Protein AF-A0AAU2LF72-F1 (afdb_monomer_lite)

Foldseek 3Di:
DPPVVVVVVVVVVCVVDPDDDPDDDDDPDPDQPDDPVVLLVLLLCQLLQAEWLVQVCVVVVHDSLSSVVSNVVVVVVCVVVVNRNHHDLAHDHHPVVVVCCVPVVDGDPLSVLLLLLCFCLQLVDDNVVLVVVLVVCQVVLVVVVVVVVCVVVVDDDDPSPDPGPPPDPAHSSRLSSLLSNVLLQQEALVQVCVLNVPADSVSNVVSNVSVVVVCVVVVNRDHHDPHHDYHNVRSSVVSVVVVPDDDD

Sequence (248 aa):
MAPLQAARAQERHSEQRGGRARRATGNQRAKPLFDDATRVMLTLLYQRQVCSMKLLGDMLEVTPNCIGHLVAETRRVLEDHGHQPGHAPSRFTTADALMAFLDTAETPTRTRIMESLSHPRLTGMSRAELDALARRLAPRQVAQVERASYQRRGADRQPGSRSGVFPQKLGDRERVVVAILYLRRLCTLDILADVLGNVSRSSIGNVVREIRPLLAEGRLLPPPATTRYRTATELLAAANEGTDTPTS

Radius of gyration: 22.43 Å; chains: 1; bounding box: 52×44×68 Å

Secondary structure (DSSP, 8-state):
--HHHHHHHHHHHHHSS-SS-----S-S-PPPSS-HHHHHHHHHHHHTTSB-HHHHHHHHTS-HHHHHHHHHHHHHHHHHTT------S--BSSHHHHHHHHHH----HHHHHHHHHT-HHHHSS-HHHHHHHHHHHHHHHHHHHHHHHHHHHSSPPPTTS---S---SS-HHHHHHHHHHHHTTSS-HHHHHHHHSSS-HHHHHHHHHHHHHHHHHTT-PPPPPS----SHHHHHHHHHTTS-----

Structure (mmCIF, N/CA/C/O backbone):
data_AF-A0AAU2LF72-F1
#
_entry.id   AF-A0AAU2LF72-F1
#
loop_
_atom_site.group_PDB
_atom_site.id
_atom_site.type_symbol
_atom_site.label_atom_id
_atom_site.label_alt_id
_atom_site.label_comp_id
_atom_site.label_asym_id
_atom_site.label_entity_id
_atom_site.label_seq_id
_atom_site.pdbx_PDB_ins_code
_atom_site.Cartn_x
_atom_site.Cartn_y
_atom_site.Cartn_z
_atom_site.occupancy
_atom_site.B_iso_or_equiv
_atom_site.auth_seq_id
_atom_site.auth_comp_id
_atom_site.auth_asym_id
_atom_site.auth_atom_id
_atom_site.pdbx_PDB_model_num
ATOM 1 N N . MET A 1 1 ? 9.726 -18.103 -38.674 1.00 46.78 1 MET A N 1
ATOM 2 C CA . MET A 1 1 ? 9.111 -16.939 -37.986 1.00 46.78 1 MET A CA 1
ATOM 3 C C . MET A 1 1 ? 10.107 -15.825 -37.622 1.00 46.78 1 MET A C 1
ATOM 5 O O . MET A 1 1 ? 9.674 -14.695 -37.456 1.00 46.78 1 MET A O 1
ATOM 9 N N . ALA A 1 2 ? 11.423 -16.085 -37.601 1.00 45.38 2 ALA A N 1
ATOM 10 C CA . ALA A 1 2 ? 12.474 -15.086 -37.349 1.00 45.38 2 ALA A CA 1
ATOM 11 C C . ALA A 1 2 ? 12.716 -13.988 -38.431 1.00 45.38 2 ALA A C 1
ATOM 13 O O . ALA A 1 2 ? 13.060 -12.871 -38.049 1.00 45.38 2 ALA A O 1
ATOM 14 N N . PRO A 1 3 ? 12.533 -14.204 -39.755 1.00 46.50 3 PRO A N 1
ATOM 15 C CA . PRO A 1 3 ? 12.944 -13.192 -40.744 1.00 46.50 3 PRO A CA 1
ATOM 16 C C . PRO A 1 3 ? 11.958 -12.016 -40.889 1.00 46.50 3 PRO A C 1
ATOM 18 O O . PRO A 1 3 ? 12.358 -10.905 -41.228 1.00 46.50 3 PRO A O 1
ATOM 21 N N . LEU A 1 4 ? 10.678 -12.223 -40.561 1.00 45.22 4 LEU A N 1
ATOM 22 C CA . LEU A 1 4 ? 9.627 -11.196 -40.653 1.00 45.22 4 LEU A CA 1
ATOM 23 C C . LEU A 1 4 ? 9.699 -10.148 -39.526 1.00 45.22 4 LEU A C 1
ATOM 25 O O . LEU A 1 4 ? 9.241 -9.019 -39.696 1.00 45.22 4 LEU A O 1
ATOM 29 N N . GLN A 1 5 ? 10.297 -10.504 -38.385 1.00 49.09 5 GLN A N 1
ATOM 30 C CA . GLN A 1 5 ? 10.490 -9.603 -37.244 1.00 49.09 5 GLN A CA 1
ATOM 31 C C . GLN A 1 5 ? 11.648 -8.619 -37.477 1.00 49.09 5 GLN A C 1
ATOM 33 O O . GLN A 1 5 ? 11.547 -7.456 -37.089 1.00 49.09 5 GLN A O 1
ATOM 38 N N . ALA A 1 6 ? 12.704 -9.050 -38.176 1.00 50.97 6 ALA A N 1
ATOM 39 C CA . ALA A 1 6 ? 13.842 -8.199 -38.523 1.00 50.97 6 ALA A CA 1
ATOM 40 C C . ALA A 1 6 ? 13.479 -7.137 -39.579 1.00 50.97 6 ALA A C 1
ATOM 42 O O . ALA A 1 6 ? 13.870 -5.978 -39.446 1.00 50.97 6 ALA A O 1
ATOM 43 N N . ALA A 1 7 ? 12.663 -7.496 -40.577 1.00 46.97 7 ALA A N 1
ATOM 44 C CA . ALA A 1 7 ? 12.242 -6.579 -41.641 1.00 46.97 7 ALA A CA 1
ATOM 45 C C . ALA A 1 7 ? 11.387 -5.408 -41.112 1.00 46.97 7 ALA A C 1
ATOM 47 O O . ALA A 1 7 ? 11.661 -4.247 -41.409 1.00 46.97 7 ALA A O 1
ATOM 48 N N . ARG A 1 8 ? 10.427 -5.692 -40.220 1.00 53.62 8 ARG A N 1
ATOM 49 C CA . ARG A 1 8 ? 9.539 -4.674 -39.622 1.00 53.62 8 ARG A CA 1
ATOM 50 C C . ARG A 1 8 ? 10.223 -3.776 -38.587 1.00 53.62 8 ARG A C 1
ATOM 52 O O . ARG A 1 8 ? 9.683 -2.726 -38.235 1.00 53.62 8 ARG A O 1
ATOM 59 N N . ALA A 1 9 ? 11.357 -4.206 -38.033 1.00 52.31 9 ALA A N 1
ATOM 60 C CA . ALA A 1 9 ? 12.200 -3.362 -37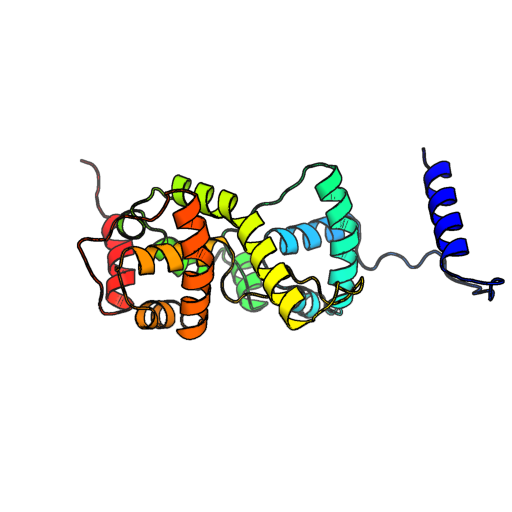.188 1.00 52.31 9 ALA A CA 1
ATOM 61 C C . ALA A 1 9 ? 13.025 -2.397 -38.054 1.00 52.31 9 ALA A C 1
ATOM 63 O O . ALA A 1 9 ? 13.117 -1.213 -37.741 1.00 52.31 9 ALA A O 1
ATOM 64 N N . GLN A 1 10 ? 13.547 -2.886 -39.182 1.00 51.41 10 GLN A N 1
ATOM 65 C CA . GLN A 1 10 ? 14.339 -2.103 -40.126 1.00 51.41 10 GLN A CA 1
ATOM 66 C C . GLN A 1 10 ? 13.520 -0.978 -40.789 1.00 51.41 10 GLN A C 1
ATOM 68 O O . GLN A 1 10 ? 13.984 0.160 -40.818 1.00 51.41 10 GLN A O 1
ATOM 73 N N . GLU A 1 11 ? 12.288 -1.262 -41.236 1.00 52.19 11 GLU A N 1
ATOM 74 C CA . GLU A 1 11 ? 11.395 -0.279 -41.883 1.00 52.19 11 GLU A CA 1
ATOM 75 C C . GLU A 1 11 ? 11.009 0.876 -40.944 1.00 52.19 11 GLU A C 1
ATOM 77 O O . GLU A 1 11 ? 11.119 2.053 -41.295 1.00 52.19 11 GLU A O 1
ATOM 82 N N . ARG A 1 12 ? 10.676 0.562 -39.687 1.00 53.94 12 ARG A N 1
ATOM 83 C CA . ARG A 1 12 ? 10.331 1.577 -38.678 1.00 53.94 12 ARG A CA 1
ATOM 84 C C . ARG A 1 12 ? 11.522 2.452 -38.284 1.00 53.94 12 ARG A C 1
ATOM 86 O O . ARG A 1 12 ? 11.347 3.625 -37.956 1.00 53.94 12 ARG A O 1
ATOM 93 N N . HIS A 1 13 ? 12.739 1.911 -38.343 1.00 52.09 13 HIS A N 1
ATOM 94 C CA . HIS A 1 13 ? 13.957 2.685 -38.109 1.00 52.09 13 HIS A CA 1
ATOM 95 C C . HIS A 1 13 ? 14.337 3.586 -39.290 1.00 52.09 13 HIS A C 1
ATOM 97 O O . HIS A 1 13 ? 14.924 4.644 -39.050 1.00 52.09 13 HIS A O 1
ATOM 103 N N . SER A 1 14 ? 13.994 3.209 -40.527 1.00 49.09 14 SER A N 1
ATOM 104 C CA . SER A 1 14 ? 14.165 4.076 -41.700 1.00 49.09 14 SER A CA 1
ATOM 105 C C . SER A 1 14 ? 13.141 5.208 -41.760 1.00 49.09 14 SER A C 1
ATOM 107 O O . SER A 1 14 ? 13.500 6.313 -42.153 1.00 49.09 14 SER A O 1
ATOM 109 N N . GLU A 1 15 ? 11.904 4.980 -41.315 1.00 51.03 15 GLU A N 1
ATOM 110 C CA . GLU A 1 15 ? 10.849 6.005 -41.337 1.00 51.03 15 GLU A CA 1
ATOM 111 C C . GLU A 1 15 ? 11.006 7.047 -40.217 1.00 51.03 15 GLU A C 1
ATOM 113 O O . GLU A 1 15 ? 10.738 8.227 -40.428 1.00 51.03 15 GLU A O 1
ATOM 118 N N . GLN A 1 16 ? 11.516 6.656 -39.041 1.00 51.84 16 GLN A N 1
ATOM 119 C CA . GLN A 1 16 ? 11.766 7.590 -37.929 1.00 51.84 16 GLN A CA 1
ATOM 120 C C . GLN A 1 16 ? 13.010 8.474 -38.118 1.00 51.84 16 GLN A C 1
ATOM 122 O O . GLN A 1 16 ? 13.182 9.455 -37.395 1.00 51.84 16 GLN A O 1
ATOM 127 N N . ARG A 1 17 ? 13.895 8.142 -39.064 1.00 45.91 17 ARG A N 1
ATOM 128 C CA . ARG A 1 17 ? 15.115 8.905 -39.355 1.00 45.91 17 ARG A CA 1
ATOM 129 C C . ARG A 1 17 ? 15.023 9.466 -40.765 1.00 45.91 17 ARG A C 1
ATOM 131 O O . ARG A 1 17 ? 15.557 8.879 -41.700 1.00 45.91 17 ARG A O 1
ATOM 138 N N . GLY A 1 18 ? 14.346 10.601 -40.916 1.00 42.47 18 GLY A N 1
ATOM 139 C CA . GLY A 1 18 ? 14.334 11.342 -42.174 1.00 42.47 18 GLY A CA 1
ATOM 140 C C . GLY A 1 18 ? 15.754 11.515 -42.726 1.00 42.47 1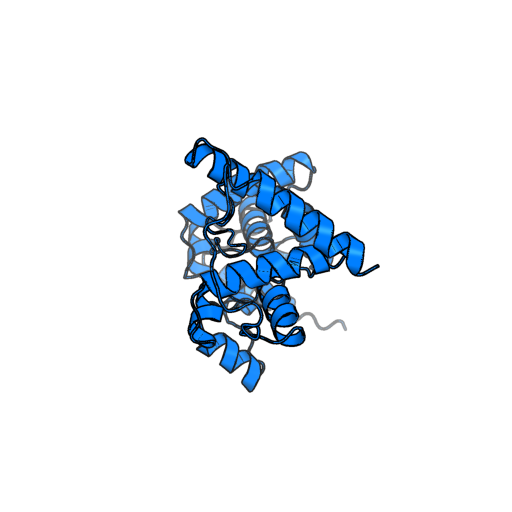8 GLY A C 1
ATOM 141 O O . GLY A 1 18 ? 16.566 12.233 -42.151 1.00 42.47 18 GLY A O 1
ATOM 142 N N . GLY A 1 19 ? 16.042 10.848 -43.845 1.00 39.75 19 GLY A N 1
ATOM 143 C CA . GLY A 1 19 ? 17.238 11.083 -44.649 1.00 39.75 19 GLY A CA 1
ATOM 144 C C . GLY A 1 19 ? 18.492 10.269 -44.289 1.00 39.75 19 GLY A C 1
ATOM 145 O O . GLY A 1 19 ? 18.994 10.272 -43.170 1.00 39.75 19 GLY A O 1
ATOM 146 N N . ARG A 1 20 ? 19.005 9.609 -45.338 1.00 35.28 20 ARG A N 1
ATOM 147 C CA . ARG A 1 20 ? 20.342 9.033 -45.592 1.00 35.28 20 ARG A CA 1
ATOM 148 C C . ARG A 1 20 ? 21.249 8.768 -44.373 1.00 35.28 20 ARG A C 1
ATOM 150 O O . ARG A 1 20 ? 21.894 9.652 -43.816 1.00 35.28 20 ARG A O 1
ATOM 157 N N . ALA A 1 21 ? 21.370 7.474 -44.079 1.00 40.91 21 ALA A N 1
ATOM 158 C CA . ALA A 1 21 ? 22.265 6.825 -43.129 1.00 40.91 21 ALA A CA 1
ATOM 159 C C . ALA A 1 21 ? 23.628 7.516 -42.920 1.00 40.91 21 ALA A C 1
ATOM 161 O O . ALA A 1 21 ? 24.535 7.416 -43.750 1.00 40.91 21 ALA A O 1
ATOM 162 N N . ARG A 1 22 ? 23.824 8.093 -41.729 1.00 40.28 22 ARG A N 1
ATOM 163 C CA . ARG A 1 22 ? 25.162 8.191 -41.139 1.00 40.28 22 ARG A CA 1
ATOM 164 C C . ARG A 1 22 ? 25.549 6.797 -40.656 1.00 40.28 22 ARG A C 1
ATOM 166 O O . ARG A 1 22 ? 24.965 6.274 -39.709 1.00 40.28 22 ARG A O 1
ATOM 173 N N . ARG A 1 23 ? 26.492 6.184 -41.373 1.00 43.53 23 ARG A N 1
ATOM 174 C CA . ARG A 1 23 ? 27.139 4.916 -41.024 1.00 43.53 23 ARG A CA 1
ATOM 175 C C . ARG A 1 23 ? 27.685 5.011 -39.596 1.00 43.53 23 ARG A C 1
ATOM 177 O O . ARG A 1 23 ? 28.623 5.762 -39.354 1.00 43.53 23 ARG A O 1
ATOM 184 N N . ALA A 1 24 ? 27.102 4.247 -38.678 1.00 38.50 24 ALA A N 1
ATOM 185 C CA . ALA A 1 24 ? 27.740 3.881 -37.423 1.00 38.50 24 ALA A CA 1
ATOM 186 C C . ALA A 1 24 ? 28.246 2.445 -37.582 1.00 38.50 24 ALA A C 1
ATOM 188 O O . ALA A 1 24 ? 27.481 1.482 -37.555 1.00 38.50 24 ALA A O 1
ATOM 189 N N . THR A 1 25 ? 29.539 2.333 -37.850 1.00 36.72 25 THR A N 1
ATOM 190 C CA . THR A 1 25 ? 30.300 1.088 -37.840 1.00 36.72 25 THR A CA 1
ATOM 191 C C . THR A 1 25 ? 30.513 0.664 -36.379 1.00 36.72 25 THR A C 1
ATOM 193 O O . THR A 1 25 ? 31.078 1.438 -35.616 1.00 36.72 25 THR A O 1
ATOM 196 N N . GLY A 1 26 ? 30.073 -0.550 -36.010 1.00 35.50 26 GLY A N 1
ATOM 197 C CA . GLY A 1 26 ? 30.295 -1.210 -34.704 1.00 35.50 26 GLY A CA 1
ATOM 198 C C . GLY A 1 26 ? 29.357 -0.710 -33.590 1.00 35.50 26 GLY A C 1
ATOM 199 O O . GLY A 1 26 ? 29.317 0.474 -33.305 1.00 35.50 26 GLY A O 1
ATOM 200 N N . ASN A 1 27 ? 28.537 -1.506 -32.899 1.00 37.59 27 ASN A N 1
ATOM 201 C CA . ASN A 1 27 ? 28.752 -2.857 -32.391 1.00 37.59 27 ASN A CA 1
ATOM 202 C C . ASN A 1 27 ? 27.371 -3.530 -32.160 1.00 37.59 27 ASN A C 1
ATOM 204 O O . ASN A 1 27 ? 26.673 -3.210 -31.202 1.00 37.59 27 ASN A O 1
ATOM 208 N N . GLN A 1 28 ? 26.932 -4.431 -33.048 1.00 43.12 28 GLN A N 1
ATOM 209 C CA . GLN A 1 28 ? 25.600 -5.073 -32.983 1.00 43.12 28 GLN A CA 1
ATOM 210 C C . GLN A 1 28 ? 25.504 -6.261 -32.000 1.00 43.12 28 GLN A C 1
ATOM 212 O O . GLN A 1 28 ? 24.526 -7.004 -32.021 1.00 43.12 28 GLN A O 1
ATOM 217 N N . ARG A 1 29 ? 26.487 -6.455 -31.115 1.00 48.81 29 ARG A N 1
ATOM 218 C CA . ARG A 1 29 ? 26.446 -7.479 -30.058 1.00 48.81 29 ARG A CA 1
ATOM 219 C C . ARG A 1 29 ? 27.101 -6.974 -28.775 1.00 48.81 29 ARG A C 1
ATOM 221 O O . ARG A 1 29 ? 28.092 -7.528 -28.314 1.00 48.81 29 ARG A O 1
ATOM 228 N N . ALA A 1 30 ? 26.550 -5.924 -28.173 1.00 54.06 30 ALA A N 1
ATOM 229 C CA . ALA A 1 30 ? 26.763 -5.751 -26.741 1.00 54.06 30 ALA A CA 1
ATOM 230 C C . ALA A 1 30 ? 25.963 -6.856 -26.036 1.00 54.06 30 ALA A C 1
ATOM 232 O O . ALA A 1 30 ? 24.742 -6.924 -26.191 1.00 54.06 30 ALA A O 1
ATOM 233 N N . LYS A 1 31 ? 26.646 -7.764 -25.328 1.00 66.00 31 LYS A N 1
ATOM 234 C CA . LYS A 1 31 ? 25.983 -8.758 -24.474 1.00 66.00 31 LYS A CA 1
ATOM 235 C C . LYS A 1 31 ? 25.054 -7.994 -23.515 1.00 66.00 31 LYS A C 1
ATOM 237 O O . LYS A 1 31 ? 25.514 -7.010 -22.929 1.00 66.00 31 LYS A O 1
ATOM 242 N N . PRO A 1 32 ? 23.768 -8.369 -23.389 1.00 73.94 32 PRO A N 1
ATOM 243 C CA . PRO A 1 32 ? 22.879 -7.688 -22.459 1.00 73.94 32 PRO A CA 1
ATOM 244 C C . PRO A 1 32 ? 23.468 -7.782 -21.047 1.00 73.94 32 PRO A C 1
ATOM 246 O O . PRO A 1 32 ? 24.024 -8.813 -20.675 1.00 73.94 32 PRO A O 1
ATOM 249 N N . LEU A 1 33 ? 23.367 -6.688 -20.283 1.00 83.00 33 LEU A N 1
ATOM 250 C CA . LEU A 1 33 ? 23.946 -6.577 -18.936 1.00 83.00 33 LEU A CA 1
ATOM 251 C C . LEU A 1 33 ? 23.448 -7.677 -17.985 1.00 83.00 33 LEU A C 1
ATOM 253 O O . LEU A 1 33 ? 24.179 -8.120 -17.109 1.00 83.00 33 LEU A O 1
ATOM 257 N N . PHE A 1 34 ? 22.213 -8.124 -18.201 1.00 88.00 34 PHE A N 1
ATOM 258 C CA . PHE A 1 34 ? 21.559 -9.197 -17.467 1.00 88.00 34 PHE A CA 1
ATOM 259 C C . PHE A 1 34 ? 21.104 -10.278 -18.448 1.00 88.00 34 PHE A C 1
ATOM 261 O O . PHE A 1 34 ? 20.665 -9.952 -19.557 1.00 88.00 34 PHE A O 1
ATOM 268 N N . ASP A 1 35 ? 21.183 -11.541 -18.033 1.00 89.44 35 ASP A N 1
ATOM 269 C CA . ASP A 1 35 ? 20.599 -12.660 -18.774 1.00 89.44 35 ASP A CA 1
ATOM 270 C C . ASP A 1 35 ? 19.059 -12.642 -18.727 1.00 89.44 35 ASP A C 1
ATOM 272 O O . ASP A 1 35 ? 18.442 -11.871 -17.984 1.00 89.44 35 ASP A O 1
ATOM 276 N N . ASP A 1 36 ? 18.418 -13.482 -19.541 1.00 87.75 36 ASP A N 1
ATOM 277 C CA . ASP A 1 36 ? 16.957 -13.486 -19.675 1.00 87.75 36 ASP A CA 1
ATOM 278 C C . ASP A 1 36 ? 16.244 -13.851 -18.363 1.00 87.75 36 ASP A C 1
ATOM 280 O O . ASP A 1 36 ? 15.218 -13.253 -18.030 1.00 87.75 36 ASP A O 1
ATOM 284 N N . ALA A 1 37 ? 16.807 -14.769 -17.570 1.00 88.19 37 ALA A N 1
ATOM 285 C CA . ALA A 1 37 ? 16.252 -15.154 -16.273 1.00 88.19 37 ALA A CA 1
ATOM 286 C C . ALA A 1 37 ? 16.258 -13.976 -15.285 1.00 88.19 37 ALA A C 1
ATOM 288 O O . ALA A 1 37 ? 15.235 -13.665 -14.667 1.00 88.19 37 ALA A O 1
ATOM 289 N N . THR A 1 38 ? 17.378 -13.259 -15.194 1.00 89.38 38 THR A N 1
ATOM 290 C CA . THR A 1 38 ? 17.523 -12.069 -14.351 1.00 89.38 38 THR A CA 1
ATOM 291 C C . THR A 1 38 ? 16.607 -10.948 -14.834 1.00 89.38 38 THR A C 1
ATOM 293 O O . THR A 1 38 ? 15.958 -10.284 -14.025 1.00 89.38 38 THR A O 1
ATOM 296 N N . ARG A 1 39 ? 16.471 -10.767 -16.154 1.00 90.25 39 ARG A N 1
ATOM 297 C CA . ARG A 1 39 ? 15.541 -9.791 -16.745 1.00 90.25 39 ARG A CA 1
ATOM 298 C C . ARG A 1 39 ? 14.092 -10.055 -16.327 1.00 90.25 39 ARG A C 1
ATOM 300 O O . ARG A 1 39 ? 13.391 -9.124 -15.912 1.00 90.25 39 ARG A O 1
ATOM 307 N N . VAL A 1 40 ? 13.654 -11.314 -16.381 1.00 90.19 40 VAL A N 1
ATOM 308 C CA . VAL A 1 40 ? 12.321 -11.726 -15.915 1.00 90.19 40 VAL A CA 1
ATOM 309 C C . VAL A 1 40 ? 12.182 -11.495 -14.413 1.00 90.19 40 VAL A C 1
ATOM 311 O O . VAL A 1 40 ? 11.228 -10.839 -13.997 1.00 90.19 40 VAL A O 1
ATOM 314 N N . MET A 1 41 ? 13.145 -11.939 -13.603 1.00 90.00 41 MET A N 1
ATOM 315 C CA . MET A 1 41 ? 13.116 -11.765 -12.147 1.00 90.00 41 MET A CA 1
ATOM 316 C C . MET A 1 41 ? 12.994 -10.290 -11.739 1.00 90.00 41 MET A C 1
ATOM 318 O O . MET A 1 41 ? 12.092 -9.940 -10.979 1.00 90.00 41 MET A O 1
ATOM 322 N N . LEU A 1 42 ? 13.837 -9.404 -12.277 1.00 89.56 42 LEU A N 1
ATOM 323 C CA . LEU A 1 42 ? 13.794 -7.966 -11.977 1.00 89.56 42 LEU A CA 1
ATOM 324 C C . LEU A 1 42 ? 12.462 -7.338 -12.394 1.00 89.56 42 LEU A C 1
ATOM 326 O O . LEU A 1 42 ? 11.907 -6.496 -11.683 1.00 89.56 42 LEU A O 1
ATOM 330 N N . THR A 1 43 ? 11.912 -7.789 -13.520 1.00 87.94 43 THR A N 1
ATOM 331 C CA . THR A 1 43 ? 10.596 -7.353 -13.988 1.00 87.94 43 THR A CA 1
ATOM 332 C C . THR A 1 43 ? 9.485 -7.811 -13.053 1.00 87.94 43 THR A C 1
ATOM 334 O O . THR A 1 43 ? 8.610 -7.008 -12.727 1.00 87.94 43 THR A O 1
ATOM 337 N N . LEU A 1 44 ? 9.532 -9.050 -12.563 1.00 87.88 44 LEU A N 1
ATOM 338 C CA . LEU A 1 44 ? 8.575 -9.565 -11.588 1.00 87.88 44 LEU A CA 1
ATOM 339 C C . LEU A 1 44 ? 8.686 -8.834 -10.247 1.00 87.88 44 LEU A C 1
ATOM 341 O O . LEU A 1 44 ? 7.664 -8.390 -9.731 1.00 87.88 44 LEU A O 1
ATOM 345 N N . LEU A 1 45 ? 9.891 -8.637 -9.702 1.00 86.94 45 LEU A N 1
ATOM 346 C CA . LEU A 1 45 ? 10.102 -7.884 -8.455 1.00 86.94 45 LEU A CA 1
ATOM 347 C C . LEU A 1 45 ? 9.526 -6.469 -8.550 1.00 86.94 45 LEU A C 1
ATOM 349 O O . LEU A 1 45 ? 8.843 -5.996 -7.636 1.00 86.94 45 LEU A O 1
ATOM 353 N N . TYR A 1 46 ? 9.744 -5.818 -9.690 1.00 81.44 46 TYR A N 1
ATOM 354 C CA . TYR A 1 46 ? 9.211 -4.496 -9.948 1.00 81.44 46 TYR A CA 1
ATOM 355 C C . TYR A 1 46 ? 7.679 -4.488 -10.108 1.00 81.44 46 TYR A C 1
ATOM 357 O O . TYR A 1 46 ? 7.009 -3.661 -9.489 1.00 81.44 46 TYR A O 1
ATOM 365 N N . GLN A 1 47 ? 7.101 -5.392 -10.913 1.00 79.38 47 GLN A N 1
ATOM 366 C CA . GLN A 1 47 ? 5.647 -5.451 -11.144 1.00 79.38 47 GLN A CA 1
ATOM 367 C C . GLN A 1 47 ? 4.875 -5.846 -9.880 1.00 79.38 47 GLN A C 1
ATOM 369 O O . GLN A 1 47 ? 3.847 -5.245 -9.572 1.00 79.38 47 GLN A O 1
ATOM 374 N N . ARG A 1 48 ? 5.422 -6.778 -9.092 1.00 81.06 48 ARG A N 1
ATOM 375 C CA . ARG A 1 48 ? 4.881 -7.170 -7.785 1.00 81.06 48 ARG A CA 1
ATOM 376 C C . ARG A 1 48 ? 5.047 -6.081 -6.724 1.00 81.06 48 ARG A C 1
ATOM 378 O O . ARG A 1 48 ? 4.551 -6.244 -5.615 1.00 81.06 48 ARG A O 1
ATOM 385 N N . GLN A 1 49 ? 5.706 -4.967 -7.035 1.00 79.50 49 GLN A N 1
ATOM 386 C CA . GLN A 1 49 ? 5.983 -3.883 -6.099 1.00 79.50 49 GLN A CA 1
ATOM 387 C C . GLN A 1 49 ? 6.772 -4.332 -4.854 1.00 79.50 49 GLN A C 1
ATOM 389 O O . GLN A 1 49 ? 6.504 -3.839 -3.761 1.00 79.50 49 GLN A O 1
ATOM 394 N N . VAL A 1 50 ? 7.771 -5.210 -5.011 1.00 85.06 50 VAL A N 1
ATOM 395 C CA . VAL A 1 50 ? 8.654 -5.650 -3.909 1.00 85.06 50 VAL A CA 1
ATOM 396 C C . VAL A 1 50 ? 9.634 -4.544 -3.504 1.00 85.06 50 VAL A C 1
ATOM 398 O O . VAL A 1 50 ? 9.696 -4.165 -2.340 1.00 85.06 50 VAL A O 1
ATOM 401 N N . CYS A 1 51 ? 10.365 -3.976 -4.464 1.00 83.50 51 CYS A N 1
ATOM 402 C CA . CYS A 1 51 ? 11.357 -2.922 -4.243 1.00 83.50 51 CYS A CA 1
ATOM 403 C C . CYS A 1 51 ? 11.400 -1.920 -5.407 1.00 83.50 51 CYS A C 1
ATOM 405 O O . CYS A 1 51 ? 11.123 -2.254 -6.560 1.00 83.50 51 CYS A O 1
ATOM 407 N N . SER A 1 52 ? 11.742 -0.663 -5.106 1.00 80.12 52 SER A N 1
ATOM 408 C CA . SER A 1 52 ? 11.773 0.395 -6.123 1.00 80.12 52 SER A CA 1
ATOM 409 C C . SER A 1 52 ? 12.885 0.194 -7.161 1.00 80.12 52 SER A C 1
ATOM 411 O O . SER A 1 52 ? 13.916 -0.398 -6.863 1.00 80.12 52 SER A O 1
ATOM 413 N N . MET A 1 53 ? 12.728 0.773 -8.361 1.00 81.56 53 MET A N 1
ATOM 414 C CA . MET A 1 53 ? 13.810 0.839 -9.367 1.00 81.56 53 MET A CA 1
ATOM 415 C C . MET A 1 53 ? 15.089 1.466 -8.819 1.00 81.56 53 MET A C 1
ATOM 417 O O . MET A 1 53 ? 16.172 1.083 -9.239 1.00 81.56 53 MET A O 1
ATOM 421 N N . LYS A 1 54 ? 14.955 2.441 -7.912 1.00 82.75 54 LYS A N 1
ATOM 422 C CA . LYS A 1 54 ? 16.103 3.056 -7.254 1.00 82.75 54 LYS A CA 1
ATOM 423 C C . LYS A 1 54 ? 16.816 2.028 -6.384 1.00 82.75 54 LYS A C 1
ATOM 425 O O . LYS A 1 54 ? 17.998 1.823 -6.574 1.00 82.75 54 LYS A O 1
ATOM 430 N N . LEU A 1 55 ? 16.075 1.341 -5.516 1.00 85.88 55 LEU A N 1
ATOM 431 C CA . LEU A 1 55 ? 16.639 0.318 -4.641 1.00 85.88 55 LEU A CA 1
ATOM 432 C C . LEU A 1 55 ? 17.304 -0.815 -5.442 1.00 85.88 55 LEU A C 1
ATOM 434 O O . LEU A 1 55 ? 18.418 -1.202 -5.126 1.00 85.88 55 LEU A O 1
ATOM 438 N N . LEU A 1 56 ? 16.662 -1.296 -6.512 1.00 87.50 56 LEU A N 1
ATOM 439 C CA . LEU A 1 56 ? 17.257 -2.291 -7.412 1.00 87.50 56 LEU A CA 1
ATOM 440 C C . LEU A 1 56 ? 18.517 -1.770 -8.113 1.00 87.50 56 LEU A C 1
ATOM 442 O O . LEU A 1 56 ? 19.483 -2.510 -8.246 1.00 87.50 56 LEU A O 1
ATOM 446 N N . GLY A 1 57 ? 18.503 -0.516 -8.568 1.00 87.00 57 GLY A N 1
ATOM 447 C CA . GLY A 1 57 ? 19.668 0.118 -9.181 1.00 87.00 57 GLY A CA 1
ATOM 448 C C . GLY A 1 57 ? 20.831 0.251 -8.201 1.00 87.00 57 GLY A C 1
ATOM 449 O O . GLY A 1 57 ? 21.943 -0.139 -8.531 1.00 87.00 57 GLY A O 1
ATOM 450 N N . ASP A 1 58 ? 20.548 0.720 -6.985 1.00 87.38 58 ASP A N 1
ATOM 451 C CA . ASP A 1 58 ? 21.530 0.873 -5.912 1.00 87.38 58 ASP A CA 1
ATOM 452 C C . ASP A 1 58 ? 22.137 -0.495 -5.526 1.00 87.38 58 ASP A C 1
ATOM 454 O O . ASP A 1 58 ? 23.351 -0.608 -5.418 1.00 87.38 58 ASP A O 1
ATOM 458 N N . MET A 1 59 ? 21.320 -1.552 -5.393 1.00 89.56 59 MET A N 1
ATOM 459 C CA . MET A 1 59 ? 21.787 -2.908 -5.041 1.00 89.56 59 MET A CA 1
ATOM 460 C C . MET A 1 59 ? 22.608 -3.595 -6.136 1.00 89.56 59 MET A C 1
ATOM 462 O O . MET A 1 59 ? 23.469 -4.412 -5.832 1.00 89.56 59 MET A O 1
ATOM 466 N N . LEU A 1 60 ? 22.294 -3.327 -7.403 1.00 89.94 60 LEU A N 1
ATOM 467 C CA . LEU A 1 60 ? 22.961 -3.950 -8.549 1.00 89.94 60 LEU A CA 1
ATOM 468 C C . LEU A 1 60 ? 24.065 -3.064 -9.133 1.00 89.94 60 LEU A C 1
ATOM 470 O O . LEU A 1 60 ? 24.638 -3.422 -10.157 1.00 89.94 60 LEU A O 1
ATOM 474 N N . GLU A 1 61 ? 24.317 -1.903 -8.525 1.00 89.88 61 GLU A N 1
ATOM 475 C CA . GLU A 1 61 ? 25.272 -0.896 -8.994 1.00 89.88 61 GLU A CA 1
ATOM 476 C C . GLU A 1 61 ? 25.010 -0.445 -10.445 1.00 89.88 61 GLU A C 1
ATOM 478 O O . GLU A 1 61 ? 25.917 -0.161 -11.229 1.00 89.88 61 GLU A O 1
ATOM 483 N N . VAL A 1 62 ? 23.730 -0.348 -10.821 1.00 88.88 62 VAL A N 1
ATOM 484 C CA . VAL A 1 62 ? 23.293 0.111 -12.146 1.00 88.88 62 VAL A CA 1
ATOM 485 C C . VAL A 1 62 ? 22.375 1.315 -12.045 1.00 88.88 62 VAL A C 1
ATOM 487 O O . VAL A 1 62 ? 21.646 1.525 -11.078 1.00 88.88 62 VAL A O 1
ATOM 490 N N . THR A 1 63 ? 22.335 2.116 -13.108 1.00 84.44 63 THR A N 1
ATOM 491 C CA . THR A 1 63 ? 21.423 3.260 -13.127 1.00 84.44 63 THR A CA 1
ATOM 492 C C . THR A 1 63 ? 19.956 2.796 -13.099 1.00 84.44 63 THR A C 1
ATOM 494 O O . THR A 1 63 ? 19.590 1.854 -13.811 1.00 84.44 63 THR A O 1
ATOM 497 N N . PRO A 1 64 ? 19.055 3.497 -12.383 1.00 79.38 64 PRO A N 1
ATOM 498 C CA . PRO A 1 64 ? 17.624 3.175 -12.390 1.00 79.38 64 PRO A CA 1
ATOM 499 C C . PRO A 1 64 ? 16.993 3.198 -13.793 1.00 79.38 64 PRO A C 1
ATOM 501 O O . PRO A 1 64 ? 16.004 2.511 -14.042 1.00 79.38 64 PRO A O 1
ATOM 504 N N . ASN A 1 65 ? 17.573 3.963 -14.727 1.00 80.56 65 ASN A N 1
ATOM 505 C CA . ASN A 1 65 ? 17.159 3.970 -16.131 1.00 80.56 65 ASN A CA 1
ATOM 506 C C . ASN A 1 65 ? 17.420 2.623 -16.819 1.00 80.56 65 ASN A C 1
ATOM 508 O O . ASN A 1 65 ? 16.574 2.178 -17.590 1.00 80.56 65 ASN A O 1
ATOM 512 N N . CYS A 1 66 ? 18.543 1.959 -16.524 1.00 83.19 66 CYS A N 1
ATOM 513 C CA . CYS A 1 66 ? 18.846 0.629 -17.057 1.00 83.19 66 CYS A CA 1
ATOM 514 C C . CYS A 1 66 ? 17.755 -0.380 -16.666 1.00 83.19 66 CYS A C 1
ATOM 516 O O . CYS A 1 66 ? 17.187 -1.049 -17.532 1.00 83.19 66 CYS A O 1
ATOM 518 N N . ILE A 1 67 ? 17.375 -0.392 -15.383 1.00 84.06 67 ILE A N 1
ATOM 519 C CA . ILE A 1 67 ? 16.254 -1.198 -14.878 1.00 84.06 67 ILE A CA 1
ATOM 520 C C . ILE A 1 67 ? 14.943 -0.798 -15.572 1.00 84.06 67 ILE A C 1
ATOM 522 O O . ILE A 1 67 ? 14.175 -1.659 -15.990 1.00 84.06 67 ILE A O 1
ATOM 526 N N . GLY A 1 68 ? 14.704 0.504 -15.759 1.00 80.94 68 GLY A N 1
ATOM 527 C CA . GLY A 1 68 ? 13.570 1.053 -16.512 1.00 80.94 68 GLY A CA 1
ATOM 528 C C . GLY A 1 68 ? 13.386 0.450 -17.901 1.00 80.94 68 GLY A C 1
ATOM 529 O O . GLY A 1 68 ? 12.302 -0.039 -18.226 1.00 80.94 68 GLY A O 1
ATOM 530 N N . HIS A 1 69 ? 14.445 0.477 -18.707 1.00 79.50 69 HIS A N 1
ATOM 531 C CA . HIS A 1 69 ? 14.434 -0.059 -20.066 1.00 79.50 69 HIS A CA 1
ATOM 532 C C . HIS A 1 69 ? 14.215 -1.576 -20.083 1.00 79.50 69 HIS A C 1
ATOM 534 O O . HIS A 1 69 ? 13.334 -2.053 -20.798 1.00 79.50 69 HIS A O 1
ATOM 540 N N . LEU A 1 70 ? 14.937 -2.314 -19.235 1.00 86.31 70 LEU A N 1
ATOM 541 C CA . LEU A 1 70 ? 14.797 -3.766 -19.092 1.00 86.31 70 LEU A CA 1
ATOM 542 C C . LEU A 1 70 ? 13.363 -4.176 -18.740 1.00 86.31 70 LEU A C 1
ATOM 544 O O . LEU A 1 70 ? 12.789 -5.075 -19.359 1.00 86.31 70 LEU A O 1
ATOM 548 N N . VAL A 1 71 ? 12.770 -3.493 -17.760 1.00 84.50 71 VAL A N 1
ATOM 549 C CA . VAL A 1 71 ? 11.403 -3.757 -17.309 1.00 84.50 71 VAL A CA 1
ATOM 550 C C . VAL A 1 71 ? 10.398 -3.440 -18.416 1.00 84.50 71 VAL A C 1
ATOM 552 O O . VAL A 1 71 ? 9.421 -4.167 -18.569 1.00 84.50 71 VAL A O 1
ATOM 555 N N . ALA A 1 72 ? 10.607 -2.370 -19.188 1.00 81.19 72 ALA A N 1
ATOM 556 C CA . ALA A 1 72 ? 9.708 -1.997 -20.279 1.00 81.19 72 ALA A CA 1
ATOM 557 C C . ALA A 1 72 ? 9.701 -3.028 -21.421 1.00 81.19 72 ALA A C 1
ATOM 559 O O . ALA A 1 72 ? 8.636 -3.317 -21.965 1.00 81.19 72 ALA A O 1
ATOM 560 N N . GLU A 1 73 ? 10.863 -3.589 -21.765 1.00 81.38 73 GLU A N 1
ATOM 561 C CA . GLU A 1 73 ? 10.982 -4.668 -22.755 1.00 81.38 73 GLU A CA 1
ATOM 562 C C . GLU A 1 73 ? 10.296 -5.946 -22.266 1.00 81.38 73 GLU A C 1
ATOM 564 O O . GLU A 1 73 ? 9.420 -6.489 -22.937 1.00 81.38 73 GLU A O 1
ATOM 569 N N . THR A 1 74 ? 10.657 -6.393 -21.064 1.00 85.94 74 THR A N 1
ATOM 570 C CA . THR A 1 74 ? 10.234 -7.695 -20.532 1.00 85.94 74 THR A CA 1
ATOM 571 C C . THR A 1 74 ? 8.765 -7.696 -20.106 1.00 85.94 74 THR A C 1
ATOM 573 O O . THR A 1 74 ? 8.082 -8.708 -20.244 1.00 85.94 74 THR A O 1
ATOM 576 N N . ARG A 1 75 ? 8.231 -6.559 -19.630 1.00 82.69 75 ARG A N 1
ATOM 577 C CA . ARG A 1 75 ? 6.814 -6.440 -19.250 1.00 82.69 75 ARG A CA 1
ATOM 578 C C . ARG A 1 75 ? 5.887 -6.760 -20.410 1.00 82.69 75 ARG A C 1
ATOM 580 O O . ARG A 1 75 ? 4.938 -7.496 -20.191 1.00 82.69 75 ARG A O 1
ATOM 587 N N . ARG A 1 76 ? 6.157 -6.227 -21.605 1.00 79.31 76 ARG A N 1
ATOM 588 C CA . ARG A 1 76 ? 5.305 -6.471 -22.781 1.00 79.31 76 ARG A CA 1
ATOM 589 C C . ARG A 1 76 ? 5.218 -7.958 -23.086 1.00 79.31 76 ARG A C 1
ATOM 591 O O . ARG A 1 76 ? 4.131 -8.475 -23.272 1.00 79.31 76 ARG A O 1
ATOM 598 N N . VAL A 1 77 ? 6.355 -8.650 -23.018 1.00 83.75 77 VAL A N 1
ATOM 599 C CA . VAL A 1 77 ? 6.403 -10.102 -23.211 1.00 83.75 77 VAL A CA 1
ATOM 600 C C . VAL A 1 77 ? 5.560 -10.821 -22.157 1.00 83.75 77 VAL A C 1
ATOM 602 O O . VAL A 1 77 ? 4.787 -11.703 -22.506 1.00 83.75 77 VAL A O 1
ATOM 605 N N . LEU A 1 78 ? 5.655 -10.441 -20.880 1.00 83.38 78 LEU A N 1
ATOM 606 C CA . LEU A 1 78 ? 4.833 -11.039 -19.819 1.00 83.38 78 LEU A CA 1
ATOM 607 C C . LEU A 1 78 ? 3.332 -10.763 -20.013 1.00 83.38 78 LEU A C 1
ATOM 609 O O . LEU A 1 78 ? 2.523 -11.676 -19.863 1.00 83.38 78 LEU A O 1
ATOM 613 N N . GLU A 1 79 ? 2.967 -9.533 -20.374 1.00 80.75 79 GLU A N 1
ATOM 614 C CA . GLU A 1 79 ? 1.582 -9.124 -20.642 1.00 80.75 79 GLU A CA 1
ATOM 615 C C . GLU A 1 79 ? 0.988 -9.876 -21.839 1.00 80.75 79 GLU A C 1
ATOM 617 O O . GLU A 1 79 ? -0.133 -10.373 -21.737 1.00 80.75 79 GLU A O 1
ATOM 622 N N . ASP A 1 80 ? 1.756 -10.039 -22.921 1.00 81.94 80 ASP A N 1
ATOM 623 C CA . ASP A 1 80 ? 1.356 -10.800 -24.112 1.00 81.94 80 ASP A CA 1
ATOM 624 C C . ASP A 1 80 ? 1.069 -12.278 -23.786 1.00 81.94 80 ASP A C 1
ATOM 626 O O . ASP A 1 80 ? 0.246 -12.915 -24.441 1.00 81.94 80 ASP A O 1
ATOM 630 N N . HIS A 1 81 ? 1.706 -12.820 -22.742 1.00 83.25 81 HIS A N 1
ATOM 631 C CA . HIS A 1 81 ? 1.477 -14.182 -22.241 1.00 83.25 81 HIS A CA 1
ATOM 632 C C . HIS A 1 81 ? 0.447 -14.239 -21.096 1.00 83.25 81 HIS A C 1
ATOM 634 O O . HIS A 1 81 ? 0.290 -15.272 -20.449 1.00 83.25 81 HIS A O 1
ATOM 640 N N . GLY A 1 82 ? -0.262 -13.139 -20.818 1.00 77.00 82 GLY A N 1
ATOM 641 C CA . GLY A 1 82 ? -1.295 -13.075 -19.782 1.00 77.00 82 GLY A CA 1
ATOM 642 C C . GLY A 1 82 ? -0.759 -13.097 -18.346 1.00 77.00 82 GLY A C 1
ATOM 643 O O . GLY A 1 82 ? -1.530 -13.282 -17.402 1.00 77.00 82 GLY A O 1
ATOM 644 N N . HIS A 1 83 ? 0.545 -12.899 -18.139 1.00 78.88 83 HIS A N 1
ATOM 645 C CA . HIS A 1 83 ? 1.128 -12.863 -16.803 1.00 78.88 83 HIS A CA 1
ATOM 646 C C . HIS A 1 83 ? 0.905 -11.500 -16.147 1.00 78.88 83 HIS A C 1
ATOM 648 O O . HIS A 1 83 ? 1.559 -10.511 -16.471 1.00 78.88 83 HIS A O 1
ATOM 654 N N . GLN A 1 84 ? 0.016 -11.473 -15.154 1.00 71.44 84 GLN A N 1
ATOM 655 C CA . GLN A 1 84 ? -0.183 -10.330 -14.266 1.00 71.44 84 GLN A CA 1
ATOM 656 C C . GLN A 1 84 ? 0.232 -10.714 -12.845 1.00 71.44 84 GLN A C 1
ATOM 658 O O . GLN A 1 84 ? -0.583 -11.215 -12.063 1.00 71.44 84 GLN A O 1
ATOM 663 N N . PRO A 1 85 ? 1.513 -10.535 -12.491 1.00 67.75 85 PRO A N 1
ATOM 664 C CA . PRO A 1 85 ? 1.989 -10.865 -11.165 1.00 67.75 85 PRO A CA 1
ATOM 665 C C . PRO A 1 85 ? 1.399 -9.838 -10.192 1.00 67.75 85 PRO A C 1
ATOM 667 O O . PRO A 1 85 ? 1.802 -8.678 -10.163 1.00 67.75 85 PRO A O 1
ATOM 670 N N . GLY A 1 86 ? 0.388 -10.256 -9.426 1.00 69.44 86 GLY A N 1
ATOM 671 C CA . GLY A 1 86 ? -0.233 -9.419 -8.398 1.00 69.44 86 GLY A CA 1
ATOM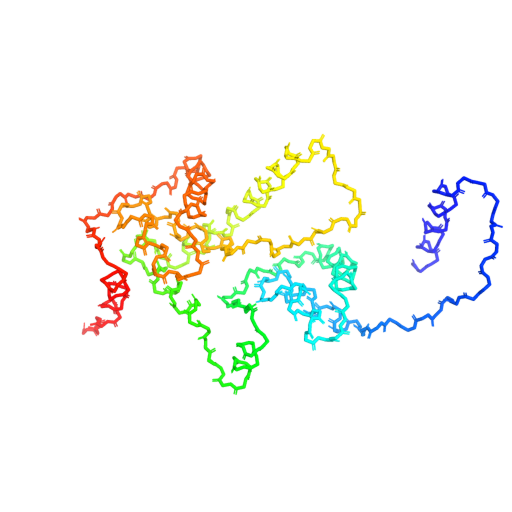 672 C C . GLY A 1 86 ? 0.781 -8.886 -7.377 1.00 69.44 86 GLY A C 1
ATOM 673 O O . GLY A 1 86 ? 1.954 -9.248 -7.381 1.00 69.44 86 GLY A O 1
ATOM 674 N N . HIS A 1 87 ? 0.343 -8.026 -6.464 1.00 72.81 87 HIS A N 1
ATOM 675 C CA . HIS A 1 87 ? 1.259 -7.397 -5.510 1.00 72.81 87 HIS A CA 1
ATOM 676 C C . HIS A 1 87 ? 1.886 -8.405 -4.536 1.00 72.81 87 HIS A C 1
ATOM 678 O O . HIS A 1 87 ? 1.228 -9.330 -4.057 1.00 72.81 87 HIS A O 1
ATOM 684 N N . ALA A 1 88 ? 3.159 -8.192 -4.216 1.00 77.75 88 ALA A N 1
ATOM 685 C CA . ALA A 1 88 ? 3.822 -8.879 -3.127 1.00 77.75 88 ALA A CA 1
ATOM 686 C C . ALA A 1 88 ? 3.232 -8.434 -1.777 1.00 77.75 88 ALA A C 1
ATOM 688 O O . ALA A 1 88 ? 2.846 -7.270 -1.627 1.00 77.75 88 ALA A O 1
ATOM 689 N N . PRO A 1 89 ? 3.175 -9.344 -0.790 1.00 73.19 89 PRO A N 1
ATOM 690 C CA . PRO A 1 89 ? 2.703 -9.014 0.552 1.00 73.19 89 PRO A CA 1
ATOM 691 C C . PRO A 1 89 ? 3.645 -8.035 1.260 1.00 73.19 89 PRO A C 1
ATOM 693 O O . PRO A 1 89 ? 3.184 -7.183 2.015 1.00 73.19 89 PRO A O 1
ATOM 696 N N . SER A 1 90 ? 4.948 -8.119 0.977 1.00 83.31 90 SER A N 1
ATOM 697 C CA . SER A 1 90 ? 5.982 -7.281 1.581 1.00 83.31 90 SER A CA 1
ATOM 698 C C . SER A 1 90 ? 6.624 -6.345 0.568 1.00 83.31 90 SER A C 1
ATOM 700 O O . SER A 1 90 ? 6.843 -6.707 -0.591 1.00 83.31 90 SER A O 1
ATOM 702 N N . ARG A 1 91 ? 6.951 -5.141 1.043 1.00 82.56 91 ARG A N 1
ATOM 703 C CA . ARG A 1 91 ? 7.705 -4.134 0.297 1.00 82.56 91 ARG A CA 1
ATOM 704 C C . ARG A 1 91 ? 8.935 -3.710 1.077 1.00 82.56 91 ARG A C 1
ATOM 706 O O . ARG A 1 91 ? 8.878 -3.570 2.297 1.00 82.56 91 ARG A O 1
ATOM 713 N N . PHE A 1 92 ? 10.001 -3.417 0.349 1.00 85.12 92 PHE A N 1
ATOM 714 C CA . PHE A 1 92 ? 11.294 -3.041 0.897 1.00 85.12 92 PHE A CA 1
ATOM 715 C C . PHE A 1 92 ? 11.711 -1.682 0.348 1.00 85.12 92 PHE A C 1
ATOM 717 O O . PHE A 1 92 ? 11.692 -1.434 -0.862 1.00 85.12 92 PHE A O 1
ATOM 724 N N . THR A 1 93 ? 12.059 -0.778 1.259 1.00 79.88 93 THR A N 1
ATOM 725 C CA . THR A 1 93 ? 12.526 0.576 0.934 1.00 79.88 93 THR A CA 1
ATOM 726 C C . THR A 1 93 ? 14.033 0.731 1.103 1.00 79.88 93 THR A C 1
ATOM 728 O O . THR A 1 93 ? 14.580 1.731 0.647 1.00 79.88 93 THR A O 1
ATOM 731 N N . THR A 1 94 ? 14.693 -0.244 1.731 1.00 84.38 94 THR A N 1
ATOM 732 C CA . THR A 1 94 ? 16.142 -0.299 1.949 1.00 84.38 94 THR A CA 1
ATOM 733 C C . THR A 1 94 ? 16.679 -1.671 1.550 1.00 84.38 94 THR A C 1
ATOM 735 O O . THR A 1 94 ? 15.932 -2.654 1.556 1.00 84.38 94 THR A O 1
ATOM 738 N N . ALA A 1 95 ? 17.964 -1.726 1.190 1.00 87.00 95 ALA A N 1
ATOM 739 C CA . ALA A 1 95 ? 18.636 -2.974 0.833 1.00 87.00 95 ALA A CA 1
ATOM 740 C C . ALA A 1 95 ? 18.748 -3.877 2.063 1.00 87.00 95 ALA A C 1
ATOM 742 O O . ALA A 1 95 ? 18.372 -5.039 1.990 1.00 87.00 95 ALA A O 1
ATOM 743 N N . ASP A 1 96 ? 19.118 -3.301 3.208 1.00 86.94 96 ASP A N 1
ATOM 744 C CA . ASP A 1 96 ? 19.249 -4.018 4.479 1.00 86.94 96 ASP A CA 1
ATOM 745 C C . ASP A 1 96 ? 17.964 -4.746 4.877 1.00 86.94 96 ASP A C 1
ATOM 747 O O . ASP A 1 96 ? 18.016 -5.898 5.285 1.00 86.94 96 ASP A O 1
ATOM 751 N N . ALA A 1 97 ? 16.793 -4.121 4.707 1.00 85.75 97 ALA A N 1
ATOM 752 C CA . ALA A 1 97 ? 15.525 -4.770 5.032 1.00 85.75 97 ALA A CA 1
ATOM 753 C C . ALA A 1 97 ? 15.203 -5.930 4.077 1.00 85.75 97 ALA A C 1
ATOM 755 O O . ALA A 1 97 ? 14.595 -6.912 4.496 1.00 85.75 97 ALA A O 1
ATOM 756 N N . LEU A 1 98 ? 15.576 -5.811 2.796 1.00 88.50 98 LEU A N 1
ATOM 757 C CA . LEU A 1 98 ? 15.407 -6.895 1.829 1.00 88.50 98 LEU A CA 1
ATOM 758 C C . LEU A 1 98 ? 16.372 -8.046 2.133 1.00 88.50 98 LEU A C 1
ATOM 760 O O . LEU A 1 98 ? 15.938 -9.190 2.154 1.00 88.50 98 LEU A O 1
ATOM 764 N N . MET A 1 99 ? 17.640 -7.745 2.413 1.00 88.88 99 MET A N 1
ATOM 765 C CA . MET A 1 99 ? 18.648 -8.746 2.768 1.00 88.88 99 MET A CA 1
ATOM 766 C C . MET A 1 99 ? 18.298 -9.454 4.077 1.00 88.88 99 MET A C 1
ATOM 768 O O . MET A 1 99 ? 18.246 -10.675 4.097 1.00 88.88 99 MET A O 1
ATOM 772 N N . ALA A 1 100 ? 17.917 -8.713 5.121 1.00 88.44 100 ALA A N 1
ATOM 773 C CA . ALA A 1 100 ? 17.452 -9.299 6.375 1.00 88.44 100 ALA A CA 1
ATOM 774 C C . ALA A 1 100 ? 16.260 -10.243 6.157 1.00 88.44 100 ALA A C 1
ATOM 776 O O . ALA A 1 100 ? 16.255 -11.352 6.674 1.00 88.44 100 ALA A O 1
ATOM 777 N N . PHE A 1 101 ? 15.276 -9.861 5.337 1.00 88.75 101 PHE A N 1
ATOM 778 C CA . PHE A 1 101 ? 14.167 -10.760 5.010 1.00 88.75 101 PHE A CA 1
ATOM 779 C C . PHE A 1 101 ? 14.619 -12.025 4.271 1.00 88.75 101 PHE A C 1
ATOM 781 O O . PHE A 1 101 ? 14.069 -13.094 4.517 1.00 88.75 101 PHE A O 1
ATOM 788 N N . LEU A 1 102 ? 15.597 -11.928 3.370 1.00 88.31 102 LEU A N 1
ATOM 789 C CA . LEU A 1 102 ? 16.130 -13.096 2.667 1.00 88.31 102 LEU A CA 1
ATOM 790 C C . LEU A 1 102 ? 16.932 -14.016 3.601 1.00 88.31 102 LEU A C 1
ATOM 792 O O . LEU A 1 102 ? 16.838 -15.233 3.459 1.00 88.31 102 LEU A O 1
ATOM 796 N N . ASP A 1 103 ? 17.657 -13.447 4.564 1.00 90.56 103 ASP A N 1
ATOM 797 C CA . ASP A 1 103 ? 18.539 -14.187 5.470 1.00 90.56 103 ASP A CA 1
ATOM 798 C C . ASP A 1 103 ? 17.790 -14.813 6.654 1.00 90.56 103 ASP A C 1
ATOM 800 O O . ASP A 1 103 ? 18.042 -15.958 7.027 1.00 90.56 103 ASP A O 1
ATOM 804 N N . THR A 1 104 ? 16.866 -14.069 7.265 1.00 89.00 104 THR A N 1
ATOM 805 C CA . THR A 1 104 ? 16.207 -14.458 8.524 1.00 89.00 104 THR A CA 1
ATOM 806 C C . THR A 1 104 ? 14.708 -14.703 8.379 1.00 89.00 104 THR A C 1
ATOM 808 O O . THR A 1 104 ? 14.041 -15.006 9.368 1.00 89.00 104 THR A O 1
ATOM 811 N N . ALA A 1 105 ? 14.155 -14.565 7.166 1.00 84.12 105 ALA A N 1
ATOM 812 C CA . ALA A 1 105 ? 12.711 -14.557 6.913 1.00 84.12 105 ALA A CA 1
ATOM 813 C C . ALA A 1 105 ? 11.959 -13.488 7.733 1.00 84.12 105 ALA A C 1
ATOM 815 O O . ALA A 1 105 ? 10.750 -13.595 7.959 1.00 84.12 105 ALA A O 1
ATOM 816 N N . GLU A 1 106 ? 12.655 -12.439 8.188 1.00 84.06 106 GLU A N 1
ATOM 817 C CA . GLU A 1 106 ? 12.041 -11.420 9.022 1.00 84.06 106 GLU A CA 1
ATOM 818 C C . GLU A 1 106 ? 11.124 -10.501 8.206 1.00 84.06 106 GLU A C 1
ATOM 820 O O . GLU A 1 106 ? 11.562 -9.646 7.436 1.00 84.06 106 GLU A O 1
ATOM 825 N N . THR A 1 107 ? 9.814 -10.635 8.420 1.00 84.50 107 THR A N 1
ATOM 826 C CA . THR A 1 107 ? 8.812 -9.762 7.803 1.00 84.50 107 THR A CA 1
ATOM 827 C C . THR A 1 107 ? 9.039 -8.288 8.174 1.00 84.50 107 THR A C 1
ATOM 829 O O . THR A 1 107 ? 9.052 -7.958 9.363 1.00 84.50 107 THR A O 1
ATOM 832 N N . PRO A 1 108 ? 9.103 -7.357 7.199 1.00 84.94 108 PRO A N 1
ATOM 833 C CA . PRO A 1 108 ? 9.277 -5.936 7.486 1.00 84.94 108 PRO A CA 1
ATOM 834 C C . PRO A 1 108 ? 8.210 -5.385 8.432 1.00 84.94 108 PRO A C 1
ATOM 836 O O . PRO A 1 108 ? 7.021 -5.674 8.269 1.00 84.94 108 PRO A O 1
ATOM 839 N N . THR A 1 109 ? 8.600 -4.495 9.349 1.00 86.19 109 THR A N 1
ATOM 840 C CA . THR A 1 109 ? 7.689 -3.848 10.315 1.00 86.19 109 THR A CA 1
ATOM 841 C C . THR A 1 109 ? 6.446 -3.262 9.649 1.00 86.19 109 THR A C 1
ATOM 843 O O . THR A 1 109 ? 5.330 -3.448 10.129 1.00 86.19 109 THR A O 1
ATOM 846 N N . ARG A 1 110 ? 6.611 -2.609 8.490 1.00 86.25 110 ARG A N 1
ATOM 847 C CA . ARG A 1 110 ? 5.489 -2.042 7.733 1.00 86.25 110 ARG A CA 1
ATOM 848 C C . ARG A 1 110 ? 4.497 -3.106 7.258 1.00 86.25 110 ARG A C 1
ATOM 850 O O . ARG A 1 110 ? 3.295 -2.863 7.299 1.00 86.25 110 ARG A O 1
ATOM 857 N N . THR A 1 111 ? 4.980 -4.274 6.844 1.00 88.06 111 THR A N 1
ATOM 858 C CA . THR A 1 111 ? 4.129 -5.404 6.457 1.00 88.06 111 THR A CA 1
ATOM 859 C C . THR A 1 111 ? 3.324 -5.899 7.657 1.00 88.06 111 THR A C 1
ATOM 861 O O . THR A 1 111 ? 2.104 -5.986 7.551 1.00 88.06 111 THR A O 1
ATOM 864 N N . ARG A 1 112 ? 3.972 -6.112 8.815 1.00 90.19 112 ARG A N 1
ATOM 865 C CA . ARG A 1 112 ? 3.307 -6.550 10.059 1.00 90.19 112 ARG A CA 1
ATOM 866 C C . ARG A 1 112 ? 2.203 -5.574 10.483 1.00 90.19 112 ARG A C 1
ATOM 868 O O . ARG A 1 112 ? 1.066 -5.975 10.706 1.00 90.19 112 ARG A O 1
ATOM 875 N N . ILE A 1 113 ? 2.505 -4.272 10.493 1.00 92.56 113 ILE A N 1
ATOM 876 C CA . ILE A 1 113 ? 1.519 -3.215 10.779 1.00 92.56 113 ILE A CA 1
ATOM 877 C C . ILE A 1 113 ? 0.334 -3.307 9.814 1.00 92.56 113 ILE A C 1
ATOM 879 O O . ILE A 1 113 ? -0.820 -3.267 10.236 1.00 92.56 113 ILE A O 1
ATOM 883 N N . MET A 1 114 ? 0.590 -3.451 8.513 1.00 92.12 114 MET A N 1
ATOM 884 C CA . MET A 1 114 ? -0.483 -3.541 7.525 1.00 92.12 114 MET A CA 1
ATOM 885 C C . MET A 1 114 ? -1.303 -4.829 7.648 1.00 92.12 114 MET A C 1
ATOM 887 O O . MET A 1 114 ? -2.505 -4.802 7.381 1.00 92.12 114 MET A O 1
ATOM 891 N N . GLU A 1 115 ? -0.704 -5.941 8.067 1.00 91.81 115 GLU A N 1
ATOM 892 C CA . GLU A 1 115 ? -1.407 -7.192 8.364 1.00 91.81 115 GLU A CA 1
ATOM 893 C C . GLU A 1 115 ? -2.348 -7.052 9.562 1.00 91.81 115 GLU A C 1
ATOM 895 O O . GLU A 1 115 ? -3.500 -7.496 9.464 1.00 91.81 115 GLU A O 1
ATOM 900 N N . SER A 1 116 ? -1.900 -6.381 10.628 1.00 94.62 116 SER A N 1
ATOM 901 C CA . SER A 1 116 ? -2.721 -6.006 11.784 1.00 94.62 116 SER A CA 1
ATOM 902 C C . SER A 1 116 ? -3.862 -5.068 11.373 1.00 94.62 116 SER A C 1
ATOM 904 O O . SER A 1 116 ? -5.029 -5.351 11.626 1.00 94.62 116 SER A O 1
ATOM 906 N N . LEU A 1 117 ? -3.576 -3.995 10.633 1.00 95.12 117 LEU A N 1
ATOM 907 C CA . LEU A 1 117 ? -4.600 -3.048 10.164 1.00 95.12 117 LEU A CA 1
ATOM 908 C C . LEU A 1 117 ? -5.612 -3.664 9.183 1.00 95.12 117 LEU A C 1
ATOM 910 O O . LEU A 1 117 ? -6.729 -3.166 9.047 1.00 95.12 117 LEU A O 1
ATOM 914 N N . SER A 1 118 ? -5.240 -4.755 8.512 1.00 94.75 118 SER A N 1
ATOM 915 C CA . SER A 1 118 ? -6.121 -5.522 7.623 1.00 94.75 118 SER A CA 1
ATOM 916 C C . SER A 1 118 ? -7.008 -6.529 8.369 1.00 94.75 118 SER A C 1
ATOM 918 O O . SER A 1 118 ? -7.688 -7.328 7.722 1.00 94.75 118 SER A O 1
ATOM 920 N N . HIS A 1 119 ? -6.983 -6.551 9.706 1.00 94.50 119 HIS A N 1
ATOM 921 C CA . HIS A 1 119 ? -7.757 -7.501 10.499 1.00 94.50 119 HIS A CA 1
ATOM 922 C C . HIS A 1 119 ? -9.274 -7.305 10.290 1.00 94.50 119 HIS A C 1
ATOM 924 O O . HIS A 1 119 ? -9.743 -6.162 10.341 1.00 94.50 119 HIS A O 1
ATOM 930 N N . PRO A 1 120 ? -10.071 -8.385 10.124 1.00 93.69 120 PRO A N 1
ATOM 931 C CA . PRO A 1 120 ? -11.510 -8.281 9.866 1.00 93.69 120 PRO A CA 1
ATOM 932 C C . PRO A 1 120 ? -12.293 -7.473 10.897 1.00 93.69 120 PRO A C 1
ATOM 934 O O . PRO A 1 120 ? -13.236 -6.776 10.547 1.00 93.69 120 PRO A O 1
ATOM 937 N N . ARG A 1 121 ? -11.874 -7.491 12.165 1.00 91.56 121 ARG A N 1
ATOM 938 C CA . ARG A 1 121 ? -12.474 -6.660 13.225 1.00 91.56 121 ARG A CA 1
ATOM 939 C C . ARG A 1 121 ? -12.373 -5.156 12.938 1.00 91.56 121 ARG A C 1
ATOM 941 O O . ARG A 1 121 ? -13.281 -4.401 13.270 1.00 91.56 121 ARG A O 1
ATOM 948 N N . LEU A 1 122 ? -11.284 -4.727 12.300 1.00 95.00 122 LEU A N 1
ATOM 949 C CA . LEU A 1 122 ? -11.051 -3.328 11.956 1.00 95.00 122 LEU A CA 1
ATOM 950 C C . LEU A 1 122 ? -11.694 -2.977 10.607 1.00 95.00 122 LEU A C 1
ATOM 952 O O . LEU A 1 122 ? -12.402 -1.981 10.470 1.00 95.00 122 LEU A O 1
ATOM 956 N N . THR A 1 123 ? -11.501 -3.812 9.593 1.00 94.75 123 THR A N 1
ATOM 957 C CA . THR A 1 123 ? -11.991 -3.528 8.234 1.00 94.75 123 THR A CA 1
ATOM 958 C C . THR A 1 123 ? -13.479 -3.848 8.058 1.00 94.75 123 THR A C 1
ATOM 960 O O . THR A 1 123 ? -14.135 -3.285 7.179 1.00 94.75 123 THR A O 1
ATOM 963 N N . GLY A 1 124 ? -14.026 -4.726 8.904 1.00 92.75 124 GLY A N 1
ATOM 964 C CA . GLY A 1 124 ? -15.329 -5.383 8.758 1.00 92.75 124 GLY A CA 1
ATOM 965 C C . GLY A 1 124 ? -15.467 -6.194 7.474 1.00 92.75 124 GLY A C 1
ATOM 966 O O . GLY A 1 124 ? -16.578 -6.336 6.977 1.00 92.75 124 GLY A O 1
ATOM 967 N N . MET A 1 125 ? -14.348 -6.658 6.920 1.00 93.81 125 MET A N 1
ATOM 968 C CA . MET A 1 125 ? -14.273 -7.523 5.745 1.00 93.81 125 MET A CA 1
ATOM 969 C C . MET A 1 125 ? -13.321 -8.672 6.059 1.00 93.81 125 MET A C 1
ATOM 971 O O . MET A 1 125 ? -12.306 -8.473 6.731 1.00 93.81 125 MET A O 1
ATOM 975 N N . SER A 1 126 ? -13.590 -9.863 5.536 1.00 93.06 126 SER A N 1
ATOM 976 C CA . SER A 1 126 ? -12.587 -10.925 5.546 1.00 93.06 126 SER A CA 1
ATOM 977 C C . SER A 1 126 ? -11.326 -10.479 4.791 1.00 93.06 126 SER A C 1
ATOM 979 O O . SER A 1 126 ? -11.362 -9.608 3.914 1.00 93.06 126 SER A O 1
ATOM 981 N N . ARG A 1 127 ? -10.180 -11.100 5.098 1.00 91.25 127 ARG A N 1
ATOM 982 C CA . ARG A 1 127 ? -8.921 -10.806 4.388 1.00 91.25 127 ARG A CA 1
ATOM 983 C C . ARG A 1 127 ? -9.054 -11.065 2.880 1.00 91.25 127 ARG A C 1
ATOM 985 O O . ARG A 1 127 ? -8.558 -10.276 2.082 1.00 91.25 127 ARG A O 1
ATOM 992 N N . ALA A 1 128 ? -9.788 -12.112 2.497 1.00 90.38 128 ALA A N 1
ATOM 993 C CA . ALA A 1 128 ? -10.038 -12.458 1.100 1.00 90.38 128 ALA A CA 1
ATOM 994 C C . ALA A 1 128 ? -10.889 -11.403 0.371 1.00 90.38 128 ALA A C 1
ATOM 996 O O . ALA A 1 128 ? -10.553 -11.018 -0.751 1.00 90.38 128 ALA A O 1
ATOM 997 N N . GLU A 1 129 ? -11.952 -10.898 1.005 1.00 92.75 129 GLU A N 1
ATOM 998 C CA . GLU A 1 129 ? -12.785 -9.823 0.445 1.00 92.75 129 GLU A CA 1
ATOM 999 C C . GLU A 1 129 ? -12.000 -8.522 0.289 1.00 92.75 129 GLU A C 1
ATOM 1001 O O . GLU A 1 129 ? -12.087 -7.867 -0.751 1.00 92.75 129 GLU A O 1
ATOM 1006 N N . LEU A 1 130 ? -11.192 -8.169 1.290 1.00 92.44 130 LEU A N 1
ATOM 1007 C CA . LEU A 1 130 ? -10.316 -7.004 1.234 1.00 92.44 130 LEU A CA 1
ATOM 1008 C C . LEU A 1 130 ? -9.299 -7.118 0.088 1.00 92.44 130 LEU A C 1
ATOM 1010 O O . LEU A 1 130 ? -9.092 -6.158 -0.656 1.00 92.44 130 LEU A O 1
ATOM 1014 N N . ASP A 1 131 ? -8.690 -8.289 -0.092 1.00 89.31 131 ASP A N 1
ATOM 1015 C CA . ASP A 1 131 ? -7.737 -8.529 -1.175 1.00 89.31 131 ASP A CA 1
ATOM 1016 C C . ASP A 1 131 ? -8.416 -8.506 -2.551 1.00 89.31 131 ASP A C 1
ATOM 1018 O O . ASP A 1 131 ? -7.876 -7.942 -3.507 1.00 89.31 131 ASP A O 1
ATOM 1022 N N . ALA A 1 132 ? -9.621 -9.069 -2.665 1.00 89.94 132 ALA A N 1
ATOM 1023 C CA . ALA A 1 132 ? -10.424 -9.000 -3.882 1.00 89.94 132 ALA A CA 1
ATOM 1024 C C . ALA A 1 132 ? -10.819 -7.554 -4.214 1.00 89.94 132 ALA A C 1
ATOM 1026 O O . ALA A 1 132 ? -10.729 -7.133 -5.370 1.00 89.94 132 ALA A O 1
ATOM 1027 N N . LEU A 1 133 ? -11.190 -6.767 -3.202 1.00 92.00 133 LEU A N 1
ATOM 1028 C CA . LEU A 1 133 ? -11.485 -5.348 -3.349 1.00 92.00 133 LEU A CA 1
ATOM 1029 C C . LEU A 1 133 ? -10.253 -4.571 -3.818 1.00 92.00 133 LEU A C 1
ATOM 1031 O O . LEU A 1 133 ? -10.349 -3.820 -4.788 1.00 92.00 133 LEU A O 1
ATOM 1035 N N . ALA A 1 134 ? -9.095 -4.782 -3.188 1.00 89.44 134 ALA A N 1
ATOM 1036 C CA . ALA A 1 134 ? -7.847 -4.138 -3.583 1.00 89.44 134 ALA A CA 1
ATOM 1037 C C . ALA A 1 134 ? -7.480 -4.454 -5.042 1.00 89.44 134 ALA A C 1
ATOM 1039 O O . ALA A 1 134 ? -7.208 -3.531 -5.811 1.00 89.44 134 ALA A O 1
ATOM 1040 N N . ARG A 1 135 ? -7.567 -5.728 -5.453 1.00 86.31 135 ARG A N 1
ATOM 1041 C CA . ARG A 1 135 ? -7.343 -6.146 -6.849 1.00 86.31 135 ARG A CA 1
ATOM 1042 C C . ARG A 1 135 ? -8.319 -5.482 -7.816 1.00 86.31 135 ARG A C 1
ATOM 1044 O O . ARG A 1 135 ? -7.896 -4.965 -8.844 1.00 86.31 135 ARG A O 1
ATOM 1051 N N . ARG A 1 136 ? -9.612 -5.438 -7.477 1.00 89.12 136 ARG A N 1
ATOM 1052 C CA . ARG A 1 136 ? -10.641 -4.802 -8.316 1.00 89.12 136 ARG A CA 1
ATOM 1053 C C . ARG A 1 136 ? -10.401 -3.302 -8.497 1.00 89.12 136 ARG A C 1
ATOM 1055 O O . ARG A 1 136 ? -10.694 -2.761 -9.561 1.00 89.12 136 ARG A O 1
ATOM 1062 N N . LEU A 1 137 ? -9.895 -2.622 -7.469 1.00 89.38 137 LEU A N 1
ATOM 1063 C CA . LEU A 1 137 ? -9.653 -1.180 -7.516 1.00 89.38 137 LEU A CA 1
ATOM 1064 C C . LEU A 1 137 ? -8.304 -0.803 -8.137 1.00 89.38 137 LEU A C 1
ATOM 1066 O O . LEU A 1 137 ? -8.181 0.319 -8.625 1.00 89.38 137 LEU A O 1
ATOM 1070 N N . ALA A 1 138 ? -7.311 -1.695 -8.146 1.00 83.81 138 ALA A N 1
ATOM 1071 C CA . ALA A 1 138 ? -5.951 -1.385 -8.595 1.00 83.81 138 ALA A CA 1
ATOM 1072 C C . ALA A 1 138 ? -5.879 -0.745 -10.003 1.00 83.81 138 ALA A C 1
ATOM 1074 O O . ALA A 1 138 ? -5.278 0.326 -10.116 1.00 83.81 138 ALA A O 1
ATOM 1075 N N . PRO A 1 139 ? -6.557 -1.255 -11.057 1.00 82.44 139 PRO A N 1
ATOM 1076 C CA . PRO A 1 139 ? -6.509 -0.618 -12.379 1.00 82.44 139 PRO A CA 1
ATOM 1077 C C . PRO A 1 139 ? -7.049 0.819 -12.372 1.00 82.44 139 PRO A C 1
ATOM 1079 O O . PRO A 1 139 ? -6.504 1.708 -13.025 1.00 82.44 139 PRO A O 1
ATOM 1082 N N . ARG A 1 140 ? -8.103 1.070 -11.584 1.00 85.12 140 ARG A N 1
ATOM 1083 C CA . ARG A 1 140 ? -8.712 2.401 -11.453 1.00 85.12 140 ARG A CA 1
ATOM 1084 C C . ARG A 1 140 ? -7.819 3.359 -10.667 1.00 85.12 140 ARG A C 1
ATOM 1086 O O . ARG A 1 140 ? -7.734 4.528 -11.033 1.00 85.12 140 ARG A O 1
ATOM 1093 N N . GLN A 1 141 ? -7.119 2.871 -9.642 1.00 83.62 141 GLN A N 1
ATOM 1094 C CA . GLN A 1 141 ? -6.129 3.662 -8.903 1.00 83.62 141 GLN A CA 1
ATOM 1095 C C . GLN A 1 141 ? -4.979 4.108 -9.816 1.00 83.62 141 GLN A C 1
ATOM 1097 O O . GLN A 1 141 ? -4.627 5.287 -9.834 1.00 83.62 141 GLN A O 1
ATOM 1102 N N . VAL A 1 142 ? -4.442 3.194 -10.632 1.00 78.25 142 VAL A N 1
ATOM 1103 C CA . VAL A 1 142 ? -3.387 3.512 -11.609 1.00 78.25 142 VAL A CA 1
ATOM 1104 C C . VAL A 1 142 ? -3.870 4.563 -12.612 1.00 78.25 142 VAL A C 1
ATOM 1106 O O . VAL A 1 142 ? -3.176 5.554 -12.848 1.00 78.25 142 VAL A O 1
ATOM 1109 N N . ALA A 1 143 ? -5.083 4.402 -13.148 1.00 81.19 143 ALA A N 1
ATOM 1110 C CA . ALA A 1 143 ? -5.670 5.363 -14.080 1.00 81.19 143 ALA A CA 1
ATOM 1111 C C . ALA A 1 143 ? -5.870 6.757 -13.454 1.00 81.19 143 ALA A C 1
ATOM 1113 O O . ALA A 1 143 ? -5.587 7.766 -14.101 1.00 81.19 143 ALA A O 1
ATOM 1114 N N . GLN A 1 144 ? -6.309 6.840 -12.192 1.00 81.62 144 GLN A N 1
ATOM 1115 C CA . GLN A 1 144 ? -6.438 8.115 -11.472 1.00 81.62 144 GLN A CA 1
ATOM 1116 C C . GLN A 1 144 ? -5.085 8.820 -11.309 1.00 81.62 144 GLN A C 1
ATOM 1118 O O . GLN A 1 144 ? -4.983 10.024 -11.550 1.00 81.62 144 GLN A O 1
ATOM 1123 N N . VAL A 1 145 ? -4.041 8.078 -10.937 1.00 78.06 145 VAL A N 1
ATOM 1124 C CA . VAL A 1 145 ? -2.686 8.620 -10.745 1.00 78.06 145 VAL A CA 1
ATOM 1125 C C . VAL A 1 145 ? -2.109 9.128 -12.062 1.00 78.06 145 VAL A C 1
ATOM 1127 O O . VAL A 1 145 ? -1.513 10.211 -12.095 1.00 78.06 145 VAL A O 1
ATOM 1130 N N . GLU A 1 146 ? -2.304 8.387 -13.155 1.00 78.38 146 GLU A N 1
ATOM 1131 C CA . GLU A 1 146 ? -1.876 8.835 -14.479 1.00 78.38 146 GLU A CA 1
ATOM 1132 C C . GLU A 1 146 ? -2.669 10.065 -14.921 1.00 78.38 146 GLU A C 1
ATOM 1134 O O . GLU A 1 146 ? -2.057 11.037 -15.348 1.00 78.38 146 GLU A O 1
ATOM 1139 N N . ARG A 1 147 ? -3.993 10.108 -14.717 1.00 81.19 147 ARG A N 1
ATOM 1140 C CA . ARG A 1 147 ? -4.818 11.285 -15.036 1.00 81.19 147 ARG A CA 1
ATOM 1141 C C . ARG A 1 147 ? -4.382 12.528 -14.261 1.00 81.19 147 ARG A C 1
ATOM 1143 O O . ARG A 1 147 ? -4.224 13.589 -14.856 1.00 81.19 147 ARG A O 1
ATOM 1150 N N . ALA A 1 148 ? -4.139 12.408 -12.957 1.00 78.56 148 ALA A N 1
ATOM 1151 C CA . ALA A 1 148 ? -3.638 13.513 -12.139 1.00 78.56 148 ALA A CA 1
ATOM 1152 C C . ALA A 1 148 ? -2.232 13.958 -12.576 1.00 78.56 148 ALA A C 1
ATOM 1154 O O . ALA A 1 148 ? -1.872 15.133 -12.500 1.00 78.56 148 ALA A O 1
ATOM 1155 N N . SER A 1 149 ? -1.403 13.023 -13.038 1.00 78.06 149 SER A N 1
ATOM 1156 C CA . SER A 1 149 ? -0.073 13.333 -13.564 1.00 78.06 149 SER A CA 1
ATOM 1157 C C . SER A 1 149 ? -0.146 13.993 -14.940 1.00 78.06 149 SER A C 1
ATOM 1159 O O . SER A 1 149 ? 0.573 14.958 -15.174 1.00 78.06 149 SER A O 1
ATOM 1161 N N . TYR A 1 150 ? -1.050 13.545 -15.808 1.00 80.38 150 TYR A N 1
ATOM 1162 C CA . TYR A 1 150 ? -1.350 14.168 -17.092 1.00 80.38 150 TYR A CA 1
ATOM 1163 C C . TYR A 1 150 ? -1.848 15.601 -16.904 1.00 80.38 150 TYR A C 1
ATOM 1165 O O . TYR A 1 150 ? -1.290 16.512 -17.497 1.00 80.38 150 TYR A O 1
ATOM 1173 N N . GLN A 1 151 ? -2.814 15.828 -16.009 1.00 83.75 151 GLN A N 1
ATOM 1174 C CA . GLN A 1 151 ? -3.336 17.168 -15.709 1.00 83.75 151 GLN A CA 1
ATOM 1175 C C . GLN A 1 151 ? -2.245 18.128 -15.225 1.00 83.75 151 GLN A C 1
ATOM 1177 O O . GLN A 1 151 ? -2.221 19.281 -15.636 1.00 83.75 151 GLN A O 1
ATOM 1182 N N . ARG A 1 152 ? -1.316 17.649 -14.388 1.00 80.12 152 ARG A N 1
ATOM 1183 C CA . ARG A 1 152 ? -0.169 18.451 -13.931 1.00 80.12 152 ARG A CA 1
ATOM 1184 C C . ARG A 1 152 ? 0.854 18.718 -15.033 1.00 80.12 152 ARG A C 1
ATOM 1186 O O . ARG A 1 152 ? 1.484 19.767 -15.015 1.00 80.12 152 ARG A O 1
ATOM 1193 N N . ARG A 1 153 ? 1.052 17.771 -15.954 1.00 83.75 153 ARG A N 1
ATOM 1194 C CA . ARG A 1 153 ? 1.980 17.924 -17.086 1.00 83.75 153 ARG A CA 1
ATOM 1195 C C . ARG A 1 153 ? 1.389 18.735 -18.240 1.00 83.75 153 ARG A C 1
ATOM 1197 O O . ARG A 1 153 ? 2.151 19.320 -18.994 1.00 83.75 153 ARG A O 1
ATOM 1204 N N . GLY A 1 154 ? 0.068 18.729 -18.404 1.00 85.75 154 GLY A N 1
ATOM 1205 C CA . GLY A 1 154 ? -0.643 19.371 -19.512 1.00 85.75 154 GLY A CA 1
ATOM 1206 C C . GLY A 1 154 ? -0.482 18.684 -20.873 1.00 85.75 154 GLY A C 1
ATOM 1207 O O . GLY A 1 154 ? -0.977 19.207 -21.864 1.00 85.75 154 GLY A O 1
ATOM 1208 N N . ALA A 1 155 ? 0.203 17.540 -20.943 1.00 81.00 155 ALA A N 1
ATOM 1209 C CA . ALA A 1 155 ? 0.497 16.851 -22.195 1.00 81.00 155 ALA A CA 1
ATOM 1210 C C . ALA A 1 155 ? 0.726 15.347 -21.997 1.00 81.00 155 ALA A C 1
ATOM 1212 O O . ALA A 1 155 ? 1.018 14.866 -20.886 1.00 81.00 155 ALA A O 1
ATOM 1213 N N . ASP A 1 156 ? 0.639 14.628 -23.119 1.00 75.75 156 ASP A N 1
ATOM 1214 C CA . ASP A 1 156 ? 0.968 13.214 -23.201 1.00 75.75 156 ASP A CA 1
ATOM 1215 C C . ASP A 1 156 ? 2.393 12.943 -22.736 1.00 75.75 156 ASP A C 1
ATOM 1217 O O . ASP A 1 156 ? 3.315 13.762 -22.806 1.00 75.75 156 ASP A O 1
ATOM 1221 N N . ARG A 1 157 ? 2.568 11.738 -22.213 1.00 67.38 157 ARG A N 1
ATOM 1222 C CA . ARG A 1 157 ? 3.848 11.302 -21.692 1.00 67.38 157 ARG A CA 1
ATOM 1223 C C . ARG A 1 157 ? 4.833 11.096 -22.841 1.00 67.38 157 ARG A C 1
ATOM 1225 O O . ARG A 1 157 ? 4.568 10.302 -23.739 1.00 67.38 157 ARG A O 1
ATOM 1232 N N . GLN A 1 158 ? 6.015 11.709 -22.762 1.00 63.03 158 GLN A N 1
ATOM 1233 C CA . GLN A 1 158 ? 7.086 11.357 -23.694 1.00 63.03 158 GLN A CA 1
ATOM 1234 C C . GLN A 1 158 ? 7.585 9.925 -23.428 1.00 63.03 158 GLN A C 1
ATOM 1236 O O . GLN A 1 158 ? 7.849 9.585 -22.261 1.00 63.03 158 GLN A O 1
ATOM 1241 N N . PRO A 1 159 ? 7.733 9.083 -24.469 1.00 49.97 159 PRO A N 1
ATOM 1242 C CA . PRO A 1 159 ? 8.282 7.736 -24.337 1.00 49.97 159 PRO A CA 1
ATOM 1243 C C . PRO A 1 159 ? 9.627 7.758 -23.590 1.00 49.97 159 PRO A C 1
ATOM 1245 O O . PRO A 1 159 ? 10.508 8.543 -23.917 1.00 49.97 159 PRO A O 1
ATOM 1248 N N . GLY A 1 160 ? 9.780 6.925 -22.555 1.00 52.00 160 GLY A N 1
ATOM 1249 C CA . GLY A 1 160 ? 11.012 6.837 -21.749 1.00 52.00 160 GLY A CA 1
ATOM 1250 C C . GLY A 1 160 ? 11.073 7.751 -20.515 1.00 52.00 160 GLY A C 1
ATOM 1251 O O . GLY A 1 160 ? 11.922 7.556 -19.648 1.00 52.00 160 GLY A O 1
ATOM 1252 N N . SER A 1 161 ? 10.143 8.696 -20.347 1.00 44.84 161 SER A N 1
ATOM 1253 C CA . SER A 1 161 ? 10.085 9.516 -19.130 1.00 44.84 161 SER A CA 1
ATOM 1254 C C . SER A 1 161 ? 9.521 8.709 -17.943 1.00 44.84 161 SER A C 1
ATOM 1256 O O . SER A 1 161 ? 8.344 8.372 -17.925 1.00 44.84 161 SER A O 1
ATOM 1258 N N . ARG A 1 162 ? 10.361 8.352 -16.955 1.00 54.78 162 ARG A N 1
ATOM 1259 C CA . ARG A 1 162 ? 10.059 7.824 -15.590 1.00 54.78 162 ARG A CA 1
ATOM 1260 C C . ARG A 1 162 ? 8.727 7.081 -15.366 1.00 54.78 162 ARG A C 1
ATOM 1262 O O . ARG A 1 162 ? 7.937 7.479 -14.507 1.00 54.78 162 ARG A O 1
ATOM 1269 N N . SER A 1 163 ? 8.451 5.995 -16.085 1.00 47.22 163 SER A N 1
ATOM 1270 C CA . SER A 1 163 ? 7.366 5.088 -15.676 1.00 47.22 163 SER A CA 1
ATOM 1271 C C . SER A 1 163 ? 7.840 4.292 -14.460 1.00 47.22 163 SER A C 1
ATOM 1273 O O . SER A 1 163 ? 8.527 3.283 -14.583 1.00 47.22 163 SER A O 1
ATOM 1275 N N . GLY A 1 164 ? 7.573 4.831 -13.273 1.00 54.31 164 GLY A N 1
ATOM 1276 C CA . GLY A 1 164 ? 7.688 4.122 -12.010 1.00 54.31 164 GLY A CA 1
ATOM 1277 C C . GLY A 1 164 ? 6.314 3.582 -11.620 1.00 54.31 164 GLY A C 1
ATOM 1278 O O . GLY A 1 164 ? 5.395 4.377 -11.488 1.00 54.31 164 GLY A O 1
ATOM 1279 N N . VAL A 1 165 ? 6.181 2.277 -11.382 1.00 54.91 165 VAL A N 1
ATOM 1280 C CA . VAL A 1 165 ? 5.101 1.630 -10.611 1.00 54.91 165 VAL A CA 1
ATOM 1281 C C . VAL A 1 165 ? 5.307 1.884 -9.105 1.00 54.91 165 VAL A C 1
ATOM 1283 O O . VAL A 1 165 ? 4.394 1.735 -8.304 1.00 54.91 165 VAL A O 1
ATOM 1286 N N . PHE A 1 166 ? 6.486 2.405 -8.736 1.00 58.44 166 PHE A N 1
ATOM 1287 C CA . PHE A 1 166 ? 6.916 2.769 -7.384 1.00 58.44 166 PHE A CA 1
ATOM 1288 C C . PHE A 1 166 ? 6.825 4.255 -6.947 1.00 58.44 166 PHE A C 1
ATOM 1290 O O . PHE A 1 166 ? 7.658 4.686 -6.151 1.00 58.44 166 PHE A O 1
ATOM 1297 N N . PRO A 1 167 ? 5.883 5.104 -7.397 1.00 53.03 167 PRO A N 1
ATOM 1298 C CA . PRO A 1 167 ? 5.914 6.513 -7.020 1.00 53.03 167 PRO A CA 1
ATOM 1299 C C . PRO A 1 167 ? 5.205 6.805 -5.685 1.00 53.03 167 PRO A C 1
ATOM 1301 O O . PRO A 1 167 ? 5.134 7.968 -5.297 1.00 53.03 167 PRO A O 1
ATOM 1304 N N . GLN A 1 168 ? 4.655 5.804 -4.983 1.00 67.56 168 GLN A N 1
ATOM 1305 C CA . GLN A 1 168 ? 3.756 6.032 -3.845 1.00 67.56 168 GLN A CA 1
ATOM 1306 C C . GLN A 1 168 ? 4.280 5.416 -2.544 1.00 67.56 168 GLN A C 1
ATOM 1308 O O . GLN A 1 168 ? 4.659 4.250 -2.507 1.00 67.56 168 GLN A O 1
ATOM 1313 N N . LYS A 1 169 ? 4.244 6.200 -1.455 1.00 76.62 169 LYS A N 1
ATOM 1314 C CA . LYS A 1 169 ? 4.572 5.741 -0.088 1.00 76.62 169 LYS A CA 1
ATOM 1315 C C . LYS A 1 169 ? 3.624 4.650 0.427 1.00 76.62 169 LYS A C 1
ATOM 1317 O O . LYS A 1 169 ? 3.989 3.894 1.318 1.00 76.62 169 LYS A O 1
ATOM 1322 N N . LEU A 1 170 ? 2.410 4.617 -0.117 1.00 82.31 170 LEU A N 1
ATOM 1323 C CA . LEU A 1 170 ? 1.390 3.606 0.122 1.00 82.31 170 LEU A CA 1
ATOM 1324 C C . LEU A 1 170 ? 1.130 2.900 -1.204 1.00 82.31 170 LEU A C 1
ATOM 1326 O O . LEU A 1 170 ? 0.784 3.571 -2.175 1.00 82.31 170 LEU A O 1
ATOM 1330 N N . GLY A 1 171 ? 1.265 1.579 -1.266 1.00 80.44 171 GLY A N 1
ATOM 1331 C CA . GLY A 1 171 ? 0.835 0.856 -2.467 1.00 80.44 171 GLY A CA 1
ATOM 1332 C C . GLY A 1 171 ? -0.659 0.529 -2.465 1.00 80.44 171 GLY A C 1
ATOM 1333 O O . GLY A 1 171 ? -1.350 0.736 -1.469 1.00 80.44 171 GLY A O 1
ATOM 1334 N N . ASP A 1 172 ? -1.160 -0.020 -3.571 1.00 82.00 172 ASP A N 1
ATOM 1335 C CA . ASP A 1 172 ? -2.602 -0.064 -3.883 1.00 82.00 172 ASP A CA 1
ATOM 1336 C C . ASP A 1 172 ? -3.471 -0.734 -2.805 1.00 82.00 172 ASP A C 1
ATOM 1338 O O . ASP A 1 172 ? -4.543 -0.232 -2.466 1.00 82.00 172 ASP A O 1
ATOM 1342 N N . ARG A 1 173 ? -2.994 -1.834 -2.207 1.00 86.69 173 ARG A N 1
ATOM 1343 C CA . ARG A 1 173 ? -3.673 -2.510 -1.086 1.00 86.69 173 ARG A CA 1
ATOM 1344 C C . ARG A 1 173 ? -3.671 -1.673 0.194 1.00 86.69 173 ARG A C 1
ATOM 1346 O O . ARG A 1 173 ? -4.702 -1.548 0.845 1.00 86.69 173 ARG A O 1
ATOM 1353 N N . GLU A 1 174 ? -2.529 -1.082 0.544 1.00 90.50 174 GLU A N 1
ATOM 1354 C CA . GLU A 1 174 ? -2.388 -0.251 1.749 1.00 90.50 174 GLU A CA 1
ATOM 1355 C C . GLU A 1 174 ? -3.312 0.964 1.671 1.00 90.50 174 GLU A C 1
ATOM 1357 O O . GLU A 1 174 ? -3.978 1.311 2.643 1.00 90.50 174 GLU A O 1
ATOM 1362 N N . ARG A 1 175 ? -3.410 1.562 0.481 1.00 92.44 175 ARG A N 1
ATOM 1363 C CA . ARG A 1 175 ? -4.304 2.684 0.195 1.00 92.44 175 ARG A CA 1
ATOM 1364 C C . ARG A 1 175 ? -5.764 2.339 0.479 1.00 92.44 175 ARG A C 1
ATOM 1366 O O . ARG A 1 175 ? -6.462 3.125 1.116 1.00 92.44 175 ARG A O 1
ATOM 1373 N N . VAL A 1 176 ? -6.208 1.153 0.059 1.00 94.06 176 VAL A N 1
ATOM 1374 C CA . VAL A 1 176 ? -7.567 0.658 0.323 1.00 94.06 176 VAL A CA 1
ATOM 1375 C C . VAL A 1 176 ? -7.793 0.419 1.815 1.00 94.06 176 VAL A C 1
ATOM 1377 O O . VAL A 1 176 ? -8.792 0.897 2.345 1.00 94.06 176 VAL A O 1
ATOM 1380 N N . VAL A 1 177 ? -6.862 -0.244 2.509 1.00 95.38 177 VAL A N 1
ATOM 1381 C CA . VAL A 1 177 ? -6.970 -0.498 3.959 1.00 95.38 177 VAL A CA 1
ATOM 1382 C C . VAL A 1 177 ? -7.107 0.808 4.733 1.00 95.38 177 VAL A C 1
ATOM 1384 O O . VAL A 1 177 ? -8.076 1.001 5.462 1.00 95.38 177 VAL A O 1
ATOM 1387 N N . VAL A 1 178 ? -6.179 1.741 4.530 1.00 96.19 178 VAL A N 1
ATOM 1388 C CA . VAL A 1 178 ? -6.152 3.014 5.259 1.00 96.19 178 VAL A CA 1
ATOM 1389 C C . VAL A 1 178 ? -7.409 3.844 4.966 1.00 96.19 178 VAL A C 1
ATOM 1391 O O . VAL A 1 178 ? -7.986 4.440 5.879 1.00 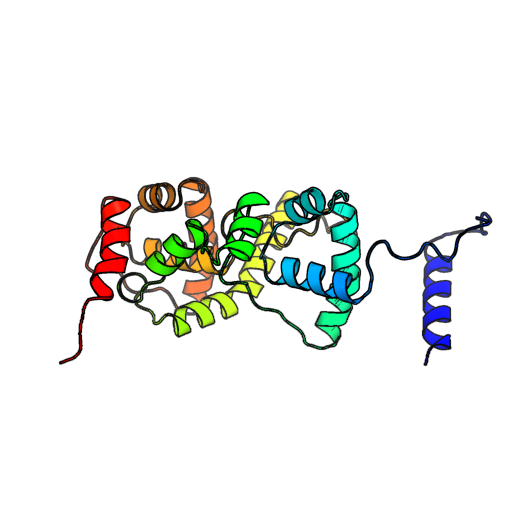96.19 178 VAL A O 1
ATOM 1394 N N . ALA A 1 179 ? -7.891 3.836 3.717 1.00 96.88 179 ALA A N 1
ATOM 1395 C CA . ALA A 1 179 ? -9.148 4.485 3.363 1.00 96.88 179 ALA A CA 1
ATOM 1396 C C . ALA A 1 179 ? -10.354 3.846 4.067 1.00 96.88 179 ALA A C 1
ATOM 1398 O O . ALA A 1 179 ? -11.190 4.572 4.601 1.00 96.88 179 ALA A O 1
ATOM 1399 N N . ILE A 1 180 ? -10.439 2.512 4.114 1.00 97.25 180 ILE A N 1
ATOM 1400 C CA . ILE A 1 180 ? -11.516 1.791 4.808 1.00 97.25 180 ILE A CA 1
ATOM 1401 C C . ILE A 1 180 ? -11.533 2.149 6.292 1.00 97.25 180 ILE A C 1
ATOM 1403 O O . ILE A 1 180 ? -12.587 2.524 6.798 1.00 97.25 180 ILE A O 1
ATOM 1407 N N . LEU A 1 181 ? -10.392 2.099 6.983 1.00 97.44 181 LEU A N 1
ATOM 1408 C CA . LEU A 1 181 ? -10.329 2.401 8.419 1.00 97.44 181 LEU A CA 1
ATOM 1409 C C . LEU A 1 181 ? -10.822 3.821 8.729 1.00 97.44 181 LEU A C 1
ATOM 1411 O O . LEU A 1 181 ? -11.606 4.025 9.660 1.00 97.44 181 LEU A O 1
ATOM 1415 N N . TYR A 1 182 ? -10.419 4.797 7.912 1.00 97.56 182 TYR A N 1
ATOM 1416 C CA . TYR A 1 182 ? -10.888 6.172 8.051 1.00 97.56 182 TYR A CA 1
ATOM 1417 C C . TYR A 1 182 ? -12.386 6.318 7.739 1.00 97.56 182 TYR A C 1
ATOM 1419 O O . TYR A 1 182 ? -13.115 6.954 8.501 1.00 97.56 182 TYR A O 1
ATOM 1427 N N . LEU A 1 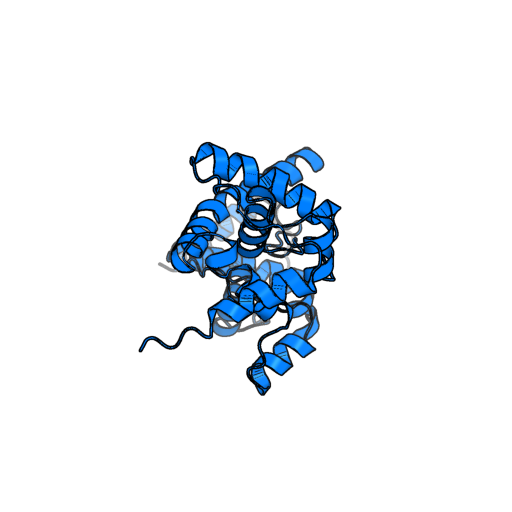183 ? -12.876 5.714 6.650 1.00 97.06 183 LEU A N 1
ATOM 1428 C CA . LEU A 1 183 ? -14.286 5.792 6.242 1.00 97.06 183 LEU A CA 1
ATOM 1429 C C . LEU A 1 183 ? -15.222 5.075 7.225 1.00 97.06 183 LEU A C 1
ATOM 1431 O O . LEU A 1 183 ? -16.341 5.534 7.443 1.00 97.06 183 LEU A O 1
ATOM 1435 N N . ARG A 1 184 ? -14.735 4.023 7.894 1.00 96.38 184 ARG A N 1
ATOM 1436 C CA . ARG A 1 184 ? -15.404 3.375 9.033 1.00 96.38 184 ARG A CA 1
ATOM 1437 C C . ARG A 1 184 ? -15.395 4.220 10.303 1.00 96.38 184 ARG A C 1
ATOM 1439 O O . ARG A 1 184 ? -16.030 3.837 11.277 1.00 96.38 184 ARG A O 1
ATOM 1446 N N . ARG A 1 185 ? -14.703 5.363 10.316 1.00 96.81 185 ARG A N 1
ATOM 1447 C CA . ARG A 1 185 ? -14.562 6.268 11.470 1.00 96.81 185 ARG A CA 1
ATOM 1448 C C . ARG A 1 185 ? -13.848 5.637 12.675 1.00 96.81 185 ARG A C 1
ATOM 1450 O O . ARG A 1 185 ? -14.028 6.112 13.795 1.00 96.81 185 ARG A O 1
ATOM 1457 N N . LEU A 1 186 ? -13.000 4.630 12.444 1.00 95.94 186 LEU A N 1
ATOM 1458 C CA . LEU A 1 186 ? -12.242 3.955 13.505 1.00 95.94 186 LEU A CA 1
ATOM 1459 C C . LEU A 1 186 ? -11.199 4.852 14.168 1.00 95.94 186 LEU A C 1
ATOM 1461 O O . LEU A 1 186 ? -10.910 4.691 15.346 1.00 95.94 186 LEU A O 1
ATOM 1465 N N . CYS A 1 187 ? -10.606 5.773 13.416 1.00 96.06 187 CYS A N 1
ATOM 1466 C CA . CYS A 1 187 ? -9.534 6.641 13.886 1.00 96.06 187 CYS A CA 1
ATOM 1467 C C . CYS A 1 187 ? -9.438 7.903 13.011 1.00 96.06 187 CYS A C 1
ATOM 1469 O O . CYS A 1 187 ? -10.149 8.054 12.013 1.00 96.06 187 CYS A O 1
ATOM 1471 N N . THR A 1 188 ? -8.601 8.857 13.417 1.00 96.81 188 THR A N 1
ATOM 1472 C CA . THR A 1 188 ? -8.307 10.062 12.631 1.00 96.81 188 THR A CA 1
ATOM 1473 C C . THR A 1 188 ? -7.184 9.803 11.625 1.00 96.81 188 THR A C 1
ATOM 1475 O O . THR A 1 188 ? -6.446 8.826 11.727 1.00 96.81 188 THR A O 1
ATOM 1478 N N . LEU A 1 189 ? -7.021 10.718 10.663 1.00 97.12 189 LEU A N 1
ATOM 1479 C CA . LEU A 1 189 ? -5.873 10.700 9.748 1.00 97.12 189 LEU A CA 1
ATOM 1480 C C . LEU A 1 189 ? -4.539 10.817 10.500 1.00 97.12 189 LEU A C 1
ATOM 1482 O O . LEU A 1 189 ? -3.544 10.270 10.042 1.00 97.12 189 LEU A O 1
ATOM 1486 N N . ASP A 1 190 ? -4.529 11.521 11.634 1.00 97.00 190 ASP A N 1
ATOM 1487 C CA . ASP A 1 190 ? -3.342 11.706 12.472 1.00 97.00 190 ASP A CA 1
ATOM 1488 C C . ASP A 1 190 ? -2.916 10.395 13.138 1.00 97.00 190 ASP A C 1
ATOM 1490 O O . ASP A 1 190 ? -1.749 10.037 13.066 1.00 97.00 190 ASP A O 1
ATOM 1494 N N . ILE A 1 191 ? -3.868 9.616 13.666 1.00 97.38 191 ILE A N 1
ATOM 1495 C CA . ILE A 1 191 ? -3.586 8.281 14.218 1.00 97.38 191 ILE A CA 1
ATOM 1496 C C . ILE A 1 191 ? -3.054 7.343 13.127 1.00 97.38 191 ILE A C 1
ATOM 1498 O O . ILE A 1 191 ? -2.110 6.598 13.359 1.00 97.38 191 ILE A O 1
ATOM 1502 N N . LEU A 1 192 ? -3.619 7.385 11.915 1.00 96.56 192 LEU A N 1
ATOM 1503 C CA . LEU A 1 192 ? -3.114 6.571 10.802 1.00 96.56 192 LEU A CA 1
ATOM 1504 C C . LEU A 1 192 ? -1.706 7.004 10.366 1.00 96.56 192 LEU A C 1
ATOM 1506 O O . LEU A 1 192 ? -0.906 6.157 9.982 1.00 96.56 192 LEU A O 1
ATOM 1510 N N . ALA A 1 193 ? -1.395 8.300 10.413 1.00 95.19 193 ALA A N 1
ATOM 1511 C CA . ALA A 1 193 ? -0.051 8.799 10.129 1.00 95.19 193 ALA A CA 1
ATOM 1512 C C . ALA A 1 193 ? 0.951 8.331 11.192 1.00 95.19 193 ALA A C 1
ATOM 1514 O O . ALA A 1 193 ? 2.030 7.864 10.834 1.00 95.19 193 ALA A O 1
ATOM 1515 N N . ASP A 1 194 ? 0.553 8.394 12.463 1.00 95.75 194 ASP A N 1
ATOM 1516 C CA . ASP A 1 194 ? 1.335 7.943 13.614 1.00 95.75 194 ASP A CA 1
ATOM 1517 C C . ASP A 1 194 ? 1.651 6.440 13.530 1.00 95.75 194 ASP A C 1
ATOM 1519 O O . ASP A 1 194 ? 2.816 6.053 13.502 1.00 95.75 194 ASP A O 1
ATOM 1523 N N . VAL A 1 195 ? 0.633 5.591 13.315 1.00 95.38 195 VAL A N 1
ATOM 1524 C CA . VAL A 1 195 ? 0.807 4.133 13.139 1.00 95.38 195 VAL A CA 1
ATOM 1525 C C . VAL A 1 195 ? 1.763 3.793 11.996 1.00 95.38 195 VAL A C 1
ATOM 1527 O O . VAL A 1 195 ? 2.528 2.836 12.081 1.00 95.38 195 VAL A O 1
ATOM 1530 N N . LEU A 1 196 ? 1.702 4.534 10.888 1.00 91.38 196 LEU A N 1
ATOM 1531 C CA . LEU A 1 196 ? 2.514 4.241 9.707 1.00 91.38 196 LEU A CA 1
ATOM 1532 C C . LEU A 1 196 ? 3.925 4.844 9.784 1.00 91.38 196 LEU A C 1
ATOM 1534 O O . LEU A 1 196 ? 4.785 4.407 9.018 1.00 91.38 196 LEU A O 1
ATOM 1538 N N . GLY A 1 197 ? 4.154 5.835 10.653 1.00 87.38 197 GLY A N 1
ATOM 1539 C CA . GLY A 1 197 ? 5.431 6.498 10.951 1.00 87.38 197 GLY A CA 1
ATOM 1540 C C . GLY A 1 197 ? 6.039 7.345 9.822 1.00 87.38 197 GLY A C 1
ATOM 1541 O O . GLY A 1 197 ? 6.577 8.422 10.058 1.00 87.38 197 GLY A O 1
ATOM 1542 N N . ASN A 1 198 ? 5.954 6.897 8.567 1.00 84.38 198 ASN A N 1
ATOM 1543 C CA . ASN A 1 198 ? 6.617 7.515 7.411 1.00 84.38 198 ASN A CA 1
ATOM 1544 C C . ASN A 1 198 ? 5.648 8.142 6.384 1.00 84.38 198 ASN A C 1
ATOM 1546 O O . ASN A 1 198 ? 6.078 8.674 5.344 1.00 84.38 198 ASN A O 1
ATOM 1550 N N . VAL A 1 199 ? 4.342 8.112 6.668 1.00 89.69 199 VAL A N 1
ATOM 1551 C CA . VAL A 1 199 ? 3.278 8.656 5.815 1.00 89.69 199 VAL A CA 1
ATOM 1552 C C . VAL A 1 199 ? 2.628 9.852 6.505 1.00 89.69 199 VAL A C 1
ATOM 1554 O O . VAL A 1 199 ? 2.131 9.739 7.616 1.00 89.69 199 VAL A O 1
ATOM 1557 N N . SER A 1 200 ? 2.589 11.007 5.835 1.00 92.50 200 SER A N 1
ATOM 1558 C CA . SER A 1 200 ? 1.981 12.209 6.413 1.00 92.50 200 SER A CA 1
ATOM 1559 C C . SER A 1 200 ? 0.451 12.138 6.422 1.00 92.50 200 SER A C 1
ATOM 1561 O O . SER A 1 200 ? -0.164 11.598 5.499 1.00 92.50 200 SER A O 1
ATOM 1563 N N . ARG A 1 201 ? -0.173 12.823 7.387 1.00 95.69 201 ARG A N 1
ATOM 1564 C CA . ARG A 1 201 ? -1.627 13.064 7.447 1.00 95.69 201 ARG A CA 1
ATOM 1565 C C . ARG A 1 201 ? -2.205 13.540 6.108 1.00 95.69 201 ARG A C 1
ATOM 1567 O O . ARG A 1 201 ? -3.243 13.053 5.667 1.00 95.69 201 ARG A O 1
ATOM 1574 N N . SER A 1 202 ? -1.525 14.476 5.440 1.00 93.81 202 SER A N 1
ATOM 1575 C CA . SER A 1 202 ? -1.936 15.002 4.130 1.00 93.81 202 SER A CA 1
ATOM 1576 C C . SER A 1 202 ? -1.908 13.938 3.031 1.00 93.81 202 SER A C 1
ATOM 1578 O O . SER A 1 202 ? -2.834 13.874 2.223 1.00 93.81 202 SER A O 1
ATOM 1580 N N . SER A 1 203 ? -0.899 13.061 3.032 1.00 91.62 203 SER A N 1
ATOM 1581 C CA . SER A 1 203 ? -0.811 11.939 2.092 1.00 91.62 203 SER A CA 1
ATOM 1582 C C . SER A 1 203 ? -1.977 10.975 2.293 1.00 91.62 203 SER A C 1
ATOM 1584 O O . SER A 1 203 ? -2.612 10.567 1.325 1.00 91.62 203 SER A O 1
ATOM 1586 N N . ILE A 1 204 ? -2.319 10.670 3.546 1.00 94.81 204 ILE A N 1
ATOM 1587 C CA . ILE A 1 204 ? -3.456 9.802 3.871 1.00 94.81 204 ILE A CA 1
ATOM 1588 C C . ILE A 1 204 ? -4.780 10.458 3.467 1.00 94.81 204 ILE A C 1
ATOM 1590 O O . ILE A 1 204 ? -5.636 9.812 2.868 1.00 94.81 204 ILE A O 1
ATOM 1594 N N . GLY A 1 205 ? -4.938 11.760 3.717 1.00 95.75 205 GLY A N 1
ATOM 1595 C CA . GLY A 1 205 ? -6.106 12.516 3.266 1.00 95.75 205 GLY A CA 1
ATOM 1596 C C . GLY A 1 205 ? -6.288 12.486 1.742 1.00 95.75 205 GLY A C 1
ATOM 1597 O O . GLY A 1 205 ? -7.414 12.357 1.262 1.00 95.75 205 GLY A O 1
ATOM 1598 N N . ASN A 1 206 ? -5.198 12.548 0.969 1.00 92.88 206 ASN A N 1
ATOM 1599 C CA . ASN A 1 206 ? -5.244 12.379 -0.489 1.00 92.88 206 ASN A CA 1
ATOM 1600 C C . ASN A 1 206 ? -5.728 10.981 -0.873 1.00 92.88 206 ASN A C 1
ATOM 1602 O O . ASN A 1 206 ? -6.652 10.863 -1.672 1.00 92.88 206 ASN A O 1
ATOM 1606 N N . VAL A 1 207 ? -5.181 9.942 -0.238 1.00 93.44 207 VAL A N 1
ATOM 1607 C CA . VAL A 1 207 ? -5.615 8.557 -0.461 1.00 93.44 207 VAL A CA 1
ATOM 1608 C C . VAL A 1 207 ? -7.109 8.392 -0.201 1.00 93.44 207 VAL A C 1
ATOM 1610 O O . VAL A 1 207 ? -7.817 7.835 -1.034 1.00 93.44 207 VAL A O 1
ATOM 1613 N N . VAL A 1 208 ? -7.623 8.915 0.914 1.00 95.56 208 VAL A N 1
ATOM 1614 C CA . VAL A 1 208 ? -9.059 8.850 1.221 1.00 95.56 208 VAL A CA 1
ATOM 1615 C C . VAL A 1 208 ? -9.887 9.535 0.131 1.00 95.56 208 VAL A C 1
ATOM 1617 O O . VAL A 1 208 ? -10.897 8.979 -0.302 1.00 95.56 208 VAL A O 1
ATOM 1620 N N . ARG A 1 209 ? -9.470 10.721 -0.331 1.00 94.19 209 ARG A N 1
ATOM 1621 C CA . ARG A 1 209 ? -10.160 11.451 -1.409 1.00 94.19 209 ARG A CA 1
ATOM 1622 C C . ARG A 1 209 ? -10.160 10.687 -2.733 1.00 94.19 209 ARG A C 1
ATOM 1624 O O . ARG A 1 209 ? -11.149 10.756 -3.452 1.00 94.19 209 ARG A O 1
ATOM 1631 N N . GLU A 1 210 ? -9.092 9.956 -3.030 1.00 91.56 210 GLU A N 1
ATOM 1632 C CA . GLU A 1 210 ? -8.944 9.158 -4.253 1.00 91.56 210 GLU A CA 1
ATOM 1633 C C . GLU A 1 210 ? -9.774 7.860 -4.200 1.00 91.56 210 GLU A C 1
ATOM 1635 O O . GLU A 1 210 ? -10.458 7.516 -5.165 1.00 91.56 210 GLU A O 1
ATOM 1640 N N . ILE A 1 211 ? -9.779 7.162 -3.057 1.00 93.81 211 ILE A N 1
ATOM 1641 C CA . ILE A 1 211 ? -10.436 5.852 -2.899 1.00 93.81 211 ILE A CA 1
ATOM 1642 C C . ILE A 1 211 ? -11.940 5.962 -2.626 1.00 93.81 211 ILE A C 1
ATOM 1644 O O . ILE A 1 211 ? -12.711 5.133 -3.110 1.00 93.81 211 ILE A O 1
ATOM 1648 N N . ARG A 1 212 ? -12.391 6.975 -1.876 1.00 95.50 212 ARG A N 1
ATOM 1649 C CA . ARG A 1 212 ? -13.812 7.152 -1.534 1.00 95.50 212 ARG A CA 1
ATOM 1650 C C . ARG A 1 212 ? -14.759 7.114 -2.747 1.00 95.50 212 ARG A C 1
ATOM 1652 O O . ARG A 1 212 ? -15.736 6.371 -2.657 1.00 95.50 212 ARG A O 1
ATOM 1659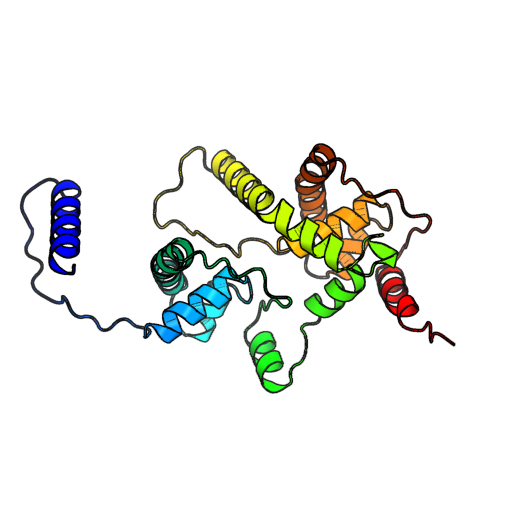 N N . PRO A 1 213 ? -14.531 7.855 -3.853 1.00 93.88 213 PRO A N 1
ATOM 1660 C CA . PRO A 1 213 ? -15.422 7.793 -5.012 1.00 93.88 213 PRO A CA 1
ATOM 1661 C C . PRO A 1 213 ? -15.444 6.399 -5.654 1.00 93.88 213 PRO A C 1
ATOM 1663 O O . PRO A 1 213 ? -16.519 5.909 -5.980 1.00 93.88 213 PRO A O 1
ATOM 1666 N N . LEU A 1 214 ? -14.301 5.706 -5.721 1.00 93.31 214 LEU A N 1
ATOM 1667 C CA . LEU A 1 214 ? -14.225 4.347 -6.273 1.00 93.31 214 LEU A CA 1
ATOM 1668 C C . LEU A 1 214 ? -15.054 3.337 -5.466 1.00 93.31 214 LEU A C 1
ATOM 1670 O O . LEU A 1 214 ? -15.679 2.441 -6.035 1.00 93.31 214 LEU A O 1
ATOM 1674 N N . LEU A 1 215 ? -15.067 3.481 -4.137 1.00 94.19 215 LEU A N 1
ATOM 1675 C CA . LEU A 1 215 ? -15.913 2.671 -3.260 1.00 94.19 215 LEU A CA 1
ATOM 1676 C C . LEU A 1 215 ? -17.392 3.049 -3.391 1.00 94.19 215 LEU A C 1
ATOM 1678 O O . LEU A 1 215 ? -18.243 2.163 -3.404 1.00 94.19 215 LEU A O 1
ATOM 1682 N N . ALA A 1 216 ? -17.702 4.343 -3.502 1.00 93.12 216 ALA A N 1
ATOM 1683 C CA . ALA A 1 216 ? -19.072 4.833 -3.636 1.00 93.12 216 ALA A CA 1
ATOM 1684 C C . ALA A 1 216 ? -19.736 4.346 -4.933 1.00 93.12 216 ALA A C 1
ATOM 1686 O O . ALA A 1 216 ? -20.842 3.814 -4.883 1.00 93.12 216 ALA A O 1
ATOM 1687 N N . GLU A 1 217 ? -19.038 4.448 -6.067 1.00 91.25 217 GLU A N 1
ATOM 1688 C CA . GLU A 1 217 ? -19.503 3.958 -7.374 1.00 91.25 217 GLU A CA 1
ATOM 1689 C C . GLU A 1 217 ? -19.850 2.465 -7.343 1.00 91.25 217 GLU A C 1
ATOM 1691 O O . GLU A 1 217 ? -20.833 2.035 -7.940 1.00 91.25 217 GLU A O 1
ATOM 1696 N N . GLY A 1 218 ? -19.064 1.668 -6.615 1.00 87.25 218 GLY A N 1
ATOM 1697 C CA . GLY A 1 218 ? -19.311 0.237 -6.458 1.00 87.25 218 GLY A CA 1
ATOM 1698 C C . GLY A 1 218 ? -20.341 -0.127 -5.386 1.00 87.25 218 GLY A C 1
ATOM 1699 O O . GLY A 1 218 ? -20.614 -1.313 -5.233 1.00 87.25 218 GLY A O 1
ATOM 1700 N N . ARG A 1 219 ? -20.881 0.843 -4.630 1.00 88.31 219 ARG A N 1
ATOM 1701 C CA . ARG A 1 219 ? -21.679 0.620 -3.403 1.00 88.31 219 ARG A CA 1
ATOM 1702 C C . ARG A 1 219 ? -20.947 -0.235 -2.357 1.00 88.31 219 ARG A C 1
ATOM 1704 O O . ARG A 1 219 ? -21.533 -1.087 -1.702 1.00 88.31 219 ARG A O 1
ATOM 1711 N N . LEU A 1 220 ? -19.648 0.013 -2.201 1.00 91.12 220 LEU A N 1
ATOM 1712 C CA . LEU A 1 220 ? -18.717 -0.740 -1.344 1.00 91.12 220 LEU A CA 1
ATOM 1713 C C . LEU A 1 220 ? -18.242 0.080 -0.142 1.00 91.12 220 LEU A C 1
ATOM 1715 O O . LEU A 1 220 ? -17.207 -0.225 0.451 1.00 91.12 220 LEU A O 1
ATOM 1719 N N . LEU A 1 221 ? -18.940 1.172 0.180 1.00 91.62 221 LEU A N 1
ATOM 1720 C CA . LEU A 1 221 ? -18.605 1.970 1.351 1.00 91.62 221 LEU A CA 1
ATOM 1721 C C . LEU A 1 221 ? -18.843 1.125 2.609 1.00 91.62 221 LEU A C 1
ATOM 1723 O O . LEU A 1 221 ? -19.947 0.608 2.788 1.00 91.62 221 LEU A O 1
ATOM 1727 N N . PRO A 1 222 ? -17.829 0.971 3.475 1.00 89.44 222 PRO A N 1
ATOM 1728 C CA . PRO A 1 222 ? -17.977 0.160 4.668 1.00 89.44 222 PRO A CA 1
ATOM 1729 C C . PRO A 1 222 ? -18.901 0.863 5.678 1.00 89.44 222 PRO A C 1
ATOM 1731 O O . PRO A 1 222 ? -18.890 2.098 5.759 1.00 89.44 222 PRO A O 1
ATOM 1734 N N . PRO A 1 223 ? -19.681 0.110 6.472 1.00 91.44 223 PRO A N 1
ATOM 1735 C CA . PRO A 1 223 ? -20.496 0.697 7.528 1.00 91.44 223 PRO A CA 1
ATOM 1736 C C . PRO A 1 223 ? -19.605 1.319 8.618 1.00 91.44 223 PRO A C 1
ATOM 1738 O O . PRO A 1 223 ? -18.496 0.826 8.854 1.00 91.44 223 PRO A O 1
ATOM 1741 N N . PRO A 1 224 ? -20.067 2.376 9.312 1.00 93.19 224 PRO A N 1
ATOM 1742 C CA . PRO A 1 224 ? -19.351 2.925 10.457 1.00 93.19 224 PRO A CA 1
ATOM 1743 C C . PRO A 1 224 ? -19.078 1.851 11.516 1.00 93.19 224 PRO A C 1
ATOM 1745 O O . PRO A 1 224 ? -19.936 1.019 11.807 1.00 93.19 224 PRO A O 1
ATOM 1748 N N . ALA A 1 225 ? -17.886 1.879 12.104 1.00 92.56 225 ALA A N 1
ATOM 1749 C CA . ALA A 1 225 ? -17.560 1.053 13.253 1.00 92.56 225 ALA A CA 1
ATOM 1750 C C . ALA A 1 225 ? -18.218 1.607 14.526 1.00 92.56 225 ALA A C 1
ATOM 1752 O O . ALA A 1 225 ? -18.442 2.811 14.658 1.00 92.56 225 ALA A O 1
ATOM 1753 N N . THR A 1 226 ? -18.498 0.714 15.473 1.00 89.88 226 THR A N 1
ATOM 1754 C CA . THR A 1 226 ? -19.049 1.052 16.794 1.00 89.88 226 THR A CA 1
ATOM 1755 C C . THR A 1 226 ? -17.999 1.673 17.715 1.00 89.88 226 THR A C 1
ATOM 1757 O O . THR A 1 226 ? -18.316 2.550 18.515 1.00 89.88 226 THR A O 1
ATOM 1760 N N . THR A 1 227 ? -16.742 1.254 17.571 1.00 92.19 227 THR A N 1
ATOM 1761 C CA . THR A 1 227 ? -15.610 1.714 18.383 1.00 92.19 227 THR A CA 1
ATOM 1762 C C . THR A 1 227 ? -14.781 2.750 17.631 1.00 92.19 227 THR A C 1
ATOM 1764 O O . THR A 1 227 ? -14.624 2.674 16.414 1.00 92.19 227 THR A O 1
ATOM 1767 N N . ARG A 1 228 ? -14.203 3.710 18.360 1.00 95.44 228 ARG A N 1
ATOM 1768 C CA . ARG A 1 228 ? -13.226 4.664 17.824 1.00 95.44 228 ARG A CA 1
ATOM 1769 C C . ARG A 1 228 ? -11.979 4.690 18.702 1.00 95.44 228 ARG A C 1
ATOM 1771 O O . ARG A 1 228 ? -12.064 5.076 19.863 1.00 95.44 228 ARG A O 1
ATOM 1778 N N . TYR A 1 229 ? -10.840 4.355 18.113 1.00 96.19 229 TYR A N 1
ATOM 1779 C CA . TYR A 1 229 ? -9.527 4.365 18.753 1.00 96.19 229 TYR A CA 1
ATOM 1780 C C . TYR A 1 229 ? -8.932 5.775 18.745 1.00 96.19 229 TYR A C 1
ATOM 1782 O O . TYR A 1 229 ? -9.139 6.548 17.796 1.00 96.19 229 TYR A O 1
ATOM 1790 N N . ARG A 1 230 ? -8.231 6.133 19.825 1.00 95.88 230 ARG A N 1
ATOM 1791 C CA . ARG A 1 230 ? -7.678 7.478 20.049 1.00 95.88 230 ARG A CA 1
ATOM 1792 C C . ARG A 1 230 ? -6.163 7.530 19.920 1.00 95.88 230 ARG A C 1
ATOM 1794 O O . ARG A 1 230 ? -5.637 8.619 19.709 1.00 95.88 230 ARG A O 1
ATOM 1801 N N . THR A 1 231 ? -5.491 6.383 19.956 1.00 96.81 231 THR A N 1
ATOM 1802 C CA . THR A 1 231 ? -4.035 6.281 19.805 1.00 96.81 231 THR A CA 1
ATOM 1803 C C . THR A 1 231 ? -3.636 5.200 18.799 1.00 96.81 231 THR A C 1
ATOM 1805 O O . THR A 1 231 ? -4.422 4.303 18.478 1.00 96.81 231 THR A O 1
ATOM 1808 N N . ALA A 1 232 ? -2.404 5.284 18.288 1.00 95.12 232 ALA A N 1
ATOM 1809 C CA . ALA A 1 232 ? -1.819 4.250 17.437 1.00 95.12 232 ALA A CA 1
ATOM 1810 C C . ALA A 1 232 ? -1.719 2.902 18.162 1.00 95.12 232 ALA A C 1
ATOM 1812 O O . ALA A 1 232 ? -2.075 1.864 17.603 1.00 95.12 232 ALA A O 1
ATOM 1813 N N . THR A 1 233 ? -1.297 2.936 19.427 1.00 95.38 233 THR A N 1
ATOM 1814 C CA . THR A 1 233 ? -1.150 1.752 20.277 1.00 95.38 233 THR A CA 1
ATOM 1815 C C . THR A 1 233 ? -2.481 1.040 20.488 1.00 95.38 233 THR A C 1
ATOM 1817 O O . THR A 1 233 ? -2.548 -0.168 20.287 1.00 95.38 233 THR A O 1
ATOM 1820 N N . GLU A 1 234 ? -3.554 1.769 20.812 1.00 95.62 234 GLU A N 1
ATOM 1821 C CA . GLU A 1 234 ? -4.899 1.191 20.953 1.00 95.62 234 GLU A CA 1
ATOM 1822 C C . GLU A 1 234 ? -5.377 0.528 19.657 1.00 95.62 234 GLU A C 1
ATOM 1824 O O . GLU A 1 234 ? -5.926 -0.571 19.685 1.00 95.62 234 GLU A O 1
ATOM 1829 N N . LEU A 1 235 ? -5.160 1.181 18.509 1.00 94.88 235 LEU A N 1
ATOM 1830 C CA . LEU A 1 235 ? -5.577 0.646 17.214 1.00 94.88 235 LEU A CA 1
ATOM 1831 C C . LEU A 1 235 ? -4.832 -0.653 16.865 1.00 94.88 235 LEU A C 1
ATOM 1833 O O . LEU A 1 235 ? -5.442 -1.586 16.344 1.00 94.88 235 LEU A O 1
ATOM 1837 N N . LEU A 1 236 ? -3.528 -0.721 17.150 1.00 93.94 236 LEU A N 1
ATOM 1838 C CA . LEU A 1 236 ? -2.719 -1.919 16.913 1.00 93.94 236 LEU A CA 1
ATOM 1839 C C . LEU A 1 236 ? -3.033 -3.036 17.913 1.00 93.94 236 LEU A C 1
ATOM 1841 O O . LEU A 1 236 ? -3.178 -4.185 17.500 1.00 93.94 236 LEU A O 1
ATOM 1845 N N . ALA A 1 237 ? -3.216 -2.716 19.196 1.00 93.31 237 ALA A N 1
ATOM 1846 C CA . ALA A 1 237 ? -3.661 -3.680 20.203 1.00 93.31 237 ALA A CA 1
ATOM 1847 C C . ALA A 1 237 ? -5.005 -4.303 19.802 1.00 93.31 237 ALA A C 1
ATOM 1849 O O . ALA A 1 237 ? -5.171 -5.523 19.821 1.00 93.31 237 ALA A O 1
ATOM 1850 N N . ALA A 1 238 ? -5.921 -3.484 19.284 1.00 91.00 238 ALA A N 1
ATOM 1851 C CA . ALA A 1 238 ? -7.203 -3.958 18.802 1.00 91.00 238 ALA A CA 1
ATOM 1852 C C . ALA A 1 238 ? -7.136 -4.849 17.544 1.00 91.00 238 ALA A C 1
ATOM 1854 O O . ALA A 1 238 ? -8.125 -5.506 17.205 1.00 91.00 238 ALA A O 1
ATOM 1855 N N . ALA A 1 239 ? -6.020 -4.899 16.828 1.00 85.44 239 ALA A N 1
ATOM 1856 C CA . ALA A 1 239 ? -5.829 -5.906 15.790 1.00 85.44 239 ALA A CA 1
ATOM 1857 C C . ALA A 1 239 ? -5.397 -7.263 16.367 1.00 85.44 239 ALA A C 1
ATOM 1859 O O . ALA A 1 239 ? -5.690 -8.290 15.760 1.00 85.44 239 ALA A O 1
ATOM 1860 N N . ASN A 1 240 ? -4.721 -7.255 17.519 1.00 80.94 240 ASN A N 1
ATOM 1861 C CA . ASN A 1 240 ? -4.068 -8.423 18.105 1.00 80.94 240 ASN A CA 1
ATOM 1862 C C . ASN A 1 240 ? -4.979 -9.193 19.070 1.00 80.94 240 ASN A C 1
ATOM 1864 O O . ASN A 1 240 ? -4.962 -10.410 19.067 1.00 80.94 240 ASN A O 1
ATOM 1868 N N . GLU A 1 241 ? -5.860 -8.532 19.824 1.00 72.62 241 GLU A N 1
ATOM 1869 C CA . GLU A 1 241 ? -6.798 -9.230 20.735 1.00 72.62 241 GLU A CA 1
ATOM 1870 C C . GLU A 1 241 ? -7.777 -10.187 20.013 1.00 72.62 241 GLU A C 1
ATOM 1872 O O . GLU A 1 241 ? -8.489 -10.955 20.648 1.00 72.62 241 GLU A O 1
ATOM 1877 N N . GLY A 1 242 ? -7.861 -10.127 18.679 1.00 54.81 242 GLY A N 1
ATOM 1878 C CA . GLY A 1 242 ? -8.682 -11.029 17.869 1.00 54.81 242 GLY A CA 1
ATOM 1879 C C . GLY A 1 242 ? -8.044 -12.389 17.566 1.00 54.81 242 GLY A C 1
ATOM 1880 O O . GLY A 1 242 ? -8.730 -13.233 16.996 1.00 54.81 242 GLY A O 1
ATOM 1881 N N . THR A 1 243 ? -6.768 -12.614 17.905 1.00 50.91 243 THR A N 1
ATOM 1882 C CA . THR A 1 243 ? -6.101 -13.915 17.703 1.00 50.91 243 THR A CA 1
ATOM 1883 C C . THR A 1 243 ? -6.284 -14.886 18.871 1.00 50.91 243 THR A C 1
ATOM 1885 O O . THR A 1 243 ? -6.068 -16.079 18.685 1.00 50.91 243 THR A O 1
ATOM 1888 N N . ASP A 1 244 ? -6.758 -14.413 20.029 1.00 38.31 244 ASP A N 1
ATOM 1889 C CA . ASP A 1 244 ? -6.845 -15.189 21.278 1.00 38.31 244 ASP A CA 1
ATOM 1890 C C . ASP A 1 244 ? -8.243 -15.764 21.558 1.00 38.31 244 ASP A C 1
ATOM 1892 O O . ASP A 1 244 ? -8.653 -15.891 22.709 1.00 38.31 244 ASP A O 1
ATOM 1896 N N . THR A 1 245 ? -9.013 -16.132 20.529 1.00 32.91 245 THR A N 1
ATOM 1897 C CA . THR A 1 245 ? -10.225 -16.947 20.752 1.00 32.91 245 THR A CA 1
ATOM 1898 C C . THR A 1 245 ? -9.921 -18.411 20.424 1.00 32.91 245 THR A C 1
ATOM 1900 O O . THR A 1 245 ? -10.088 -18.816 19.271 1.00 32.91 245 THR A O 1
ATOM 1903 N N . PRO A 1 246 ? -9.460 -19.232 21.391 1.00 37.28 246 PRO A N 1
ATOM 1904 C CA . PRO A 1 246 ? -9.449 -20.670 21.204 1.00 37.28 246 PRO A CA 1
ATOM 1905 C C . PRO A 1 246 ? -10.905 -21.122 21.114 1.00 37.28 246 PRO A C 1
ATOM 1907 O O . PRO A 1 246 ? -11.704 -20.904 22.023 1.00 37.28 246 PRO A O 1
ATOM 1910 N N . THR A 1 247 ? -11.263 -21.706 19.976 1.00 40.03 247 THR A N 1
ATOM 1911 C CA . THR A 1 247 ? -12.520 -22.440 19.834 1.00 40.03 247 THR A CA 1
ATOM 1912 C C . THR A 1 247 ? -12.425 -23.648 20.766 1.00 40.03 247 THR A C 1
ATOM 1914 O O . THR A 1 247 ? -11.589 -24.521 20.540 1.00 40.03 247 THR A O 1
ATOM 1917 N N . SER A 1 248 ? -13.196 -23.637 21.855 1.00 35.91 248 SER A N 1
ATOM 1918 C CA . SER A 1 248 ? -13.547 -24.856 22.598 1.00 35.91 248 SER A CA 1
ATOM 1919 C C . SER A 1 248 ? -14.724 -25.541 21.923 1.00 35.91 248 SER A C 1
ATOM 1921 O O . SER A 1 248 ? -15.576 -24.805 21.373 1.00 35.91 248 SER A O 1
#

pLDDT: mean 79.84, std 17.36, range [32.91, 97.56]